Protein AF-0000000069624184 (afdb_homodimer)

Organism: Araneus ventricosus (NCBI:txid182803)

Foldseek 3Di:
DPDDDPPPPDDPPDCPPPCVVVPVPDDDADDDDPVVVLVVDADPPPRDRAKDKDFPDDAFQKTKIWIQGPVDRDIDIDIRADDDPPHGPVLLVVLVVCVVVPHADVVSQVVCVVSVTPGGHDPVVRVVSVVVVVVCVVPDPPVVVCPVVPPD/DPPPPPPPPDDPPDPPPPCVVVPVPDDDADDDDPVVVLVVDADPPPRDRAKDKDFPDDAFQKTKIWIQGPPDRDIDIDIRADDDPPHGPVLLVVLVVCVVVPHADVVSQVVCVVSVGPGGHDPVVRVVSVVVVVVCVVPDPPVVVCPVVPPD

pLDDT: mean 74.36, std 24.57, range [21.56, 97.06]

Nearest PDB structures (foldseek):
  8u6q-assembly1_B  TM=4.546E-01  e=5.513E-01  Human immunodeficiency virus 1
  5zwa-assembly1_A  TM=3.228E-01  e=3.311E-01  Salmonella enterica
  4kse-assembly1_B  TM=2.655E-01  e=2.119E-01  HIV-1 M:B_HXB2R
  8hfr-assembly1_mS  TM=3.127E-01  e=9.181E-01  Saccharomyces cerevisiae S288C
  8ove-assembly1_Bt  TM=3.021E-01  e=2.103E+00  Trypanosoma brucei brucei

Sequence (304 aa):
MLTCSEKKLQTSQEHFRDDTVDKKEMTGFRIIDIEIIISILLCPECKNNGLYLVEDSIFGLCSNFCLYCKNCPFSKGFASSKKQQRNSEINTRFVFALRIIGEGFTAAKKLCATLNLPAFLSKVSFRIQELKLLHASESVAEFEFVFLAQEPMLTCSEKKLQTSQEHFRDDTVDKKEMTGFRIIDIEIIISILLCPECKNNGLYLVEDSIFGLCSNFCLYCKNCPFSKGFASSKKQQRNSEINTRFVFALRIIGEGFTAAKKLCATLNLPAFLSKVSFRIQELKLLHASESVAEFEFVFLAQEP

Secondary structure (DSSP, 8-state):
---S--GGGSSTTS-------------SEEEEEHHHHHHT---TTT--S-EEEEEEEEETTEEEEEEEESSSS-EEEEESS-EETTEEHHHHHHHHHHHHTT--HHHHHHHHHHTTPPP---HHHHHHHHHHHHHHHHH-TT-TTSTTTT--/-------TTSS----------------SEEEEEHHHHHHT---TTT--S-EEEEEEEEETTEEEEEEEESSSS-EEEEESS-EETTEEHHHHHHHHHHHHTT--HHHHHHHHHHTTPPP---HHHHHHHHHHHHHHHHH-TT-TTSTTTT--

InterPro domains:
  IPR049012 Mutator-like transposase domain [PF20700] (29-140)

Structure (mmCIF, N/CA/C/O backbone):
data_AF-0000000069624184-model_v1
#
loop_
_entity.id
_entity.type
_entity.pdbx_description
1 polymer 'Mutator-like transposase domain-containing protein'
#
loop_
_atom_site.group_PDB
_atom_site.id
_atom_site.type_symbol
_atom_site.label_atom_id
_atom_site.label_alt_id
_atom_site.label_comp_id
_atom_site.label_asym_id
_atom_site.label_entity_id
_atom_site.label_seq_id
_atom_site.pdbx_PDB_ins_code
_atom_site.Cartn_x
_atom_site.Cartn_y
_atom_site.Cartn_z
_atom_site.occupancy
_atom_site.B_iso_or_equiv
_atom_site.auth_seq_id
_atom_site.auth_comp_id
_atom_site.auth_asym_id
_atom_site.auth_atom_id
_atom_site.pdbx_PDB_model_num
ATOM 1 N N . MET A 1 1 ? -39.344 41.594 -21.156 1 22.53 1 MET A N 1
ATOM 2 C CA . MET A 1 1 ? -39.969 40.312 -20.781 1 22.53 1 MET A CA 1
ATOM 3 C C . MET A 1 1 ? -39.062 39.531 -19.828 1 22.53 1 MET A C 1
ATOM 5 O O . MET A 1 1 ? -37.969 39.094 -20.219 1 22.53 1 MET A O 1
ATOM 9 N N . LEU A 1 2 ? -38.938 39.875 -18.5 1 28.56 2 LEU A N 1
ATOM 10 C CA . LEU A 1 2 ? -38.125 39.656 -17.312 1 28.56 2 LEU A CA 1
ATOM 11 C C . LEU A 1 2 ? -38.344 38.25 -16.766 1 28.56 2 LEU A C 1
ATOM 13 O O . LEU A 1 2 ? -39.406 37.969 -16.188 1 28.56 2 LEU A O 1
ATOM 17 N N . THR A 1 3 ? -38.25 37.219 -17.344 1 25.48 3 THR A N 1
ATOM 18 C CA . THR A 1 3 ? -38.938 35.969 -17.031 1 25.48 3 THR A CA 1
ATOM 19 C C . THR A 1 3 ? -38.531 35.469 -15.641 1 25.48 3 THR A C 1
ATOM 21 O O . THR A 1 3 ? -37.562 35.969 -15.055 1 25.48 3 THR A O 1
ATOM 24 N N . CYS A 1 4 ? -38.625 34.125 -15.219 1 23.27 4 CYS A N 1
ATOM 25 C CA . CYS A 1 4 ? -39.031 33.219 -14.133 1 23.27 4 CYS A CA 1
ATOM 26 C C . CYS A 1 4 ? -38.062 33.312 -12.961 1 23.27 4 CYS A C 1
ATOM 28 O O . CYS A 1 4 ? -38.219 34.156 -12.086 1 23.27 4 CYS A O 1
ATOM 30 N N . SER A 1 5 ? -37.281 32 -12.414 1 25.59 5 SER A N 1
ATOM 31 C CA . SER A 1 5 ? -37.438 31.172 -11.234 1 25.59 5 SER A CA 1
ATOM 32 C C . SER A 1 5 ? -36.5 31.594 -10.117 1 25.59 5 SER A C 1
ATOM 34 O O . SER A 1 5 ? -35.312 31.328 -10.18 1 25.59 5 SER A O 1
ATOM 36 N N . GLU A 1 6 ? -36.406 32.531 -9.312 1 24.69 6 GLU A N 1
ATOM 37 C CA . GLU A 1 6 ? -35.875 33.25 -8.172 1 24.69 6 GLU A CA 1
ATOM 38 C C . GLU A 1 6 ? -36 32.469 -6.883 1 24.69 6 GLU A C 1
ATOM 40 O O . GLU A 1 6 ? -35.25 32.656 -5.938 1 24.69 6 GLU A O 1
ATOM 45 N N . LYS A 1 7 ? -37.219 31.953 -6.539 1 26.2 7 LYS A N 1
ATOM 46 C CA . LYS A 1 7 ? -37.688 31.672 -5.195 1 26.2 7 LYS A CA 1
ATOM 47 C C . LYS A 1 7 ? -36.812 30.625 -4.504 1 26.2 7 LYS A C 1
ATOM 49 O O . LYS A 1 7 ? -36.906 30.438 -3.289 1 26.2 7 LYS A O 1
ATOM 54 N N . LYS A 1 8 ? -36.469 29.516 -5.027 1 28.92 8 LYS A N 1
ATOM 55 C CA . LYS A 1 8 ? -36.312 28.281 -4.27 1 28.92 8 LYS A CA 1
ATOM 56 C C . LYS A 1 8 ? -35.094 28.375 -3.326 1 28.92 8 LYS A C 1
ATOM 58 O O . LYS A 1 8 ? -34.625 27.344 -2.854 1 28.92 8 LYS A O 1
ATOM 63 N N . LEU A 1 9 ? -34.5 29.484 -3 1 27.75 9 LEU A N 1
ATOM 64 C CA . LEU A 1 9 ? -33.344 29.766 -2.145 1 27.75 9 LEU A CA 1
ATOM 65 C C . LEU A 1 9 ? -33.688 29.562 -0.676 1 27.75 9 LEU A C 1
ATOM 67 O O . LEU A 1 9 ? -32.812 29.625 0.193 1 27.75 9 LEU A O 1
ATOM 71 N N . GLN A 1 10 ? -34.844 29.859 -0.288 1 28.94 10 GLN A N 1
ATOM 72 C CA . GLN A 1 10 ? -35.062 30.188 1.119 1 28.94 10 GLN A CA 1
ATOM 73 C C . GLN A 1 10 ? -34.75 29 2.016 1 28.94 10 GLN A C 1
ATOM 75 O O . GLN A 1 10 ? -34.125 29.141 3.068 1 28.94 10 GLN A O 1
ATOM 80 N N . THR A 1 11 ? -35.781 28.094 2.111 1 29.28 11 THR A N 1
ATOM 81 C CA . THR A 1 11 ? -36.156 27.391 3.326 1 29.28 11 THR A CA 1
ATOM 82 C C . THR A 1 11 ? -35.062 26.422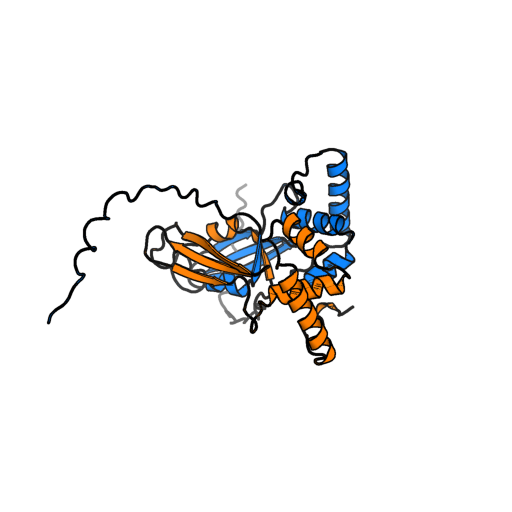 3.771 1 29.28 11 THR A C 1
ATOM 84 O O . THR A 1 11 ? -35.062 25.969 4.914 1 29.28 11 THR A O 1
ATOM 87 N N . SER A 1 12 ? -34.5 25.625 2.875 1 30.2 12 SER A N 1
ATOM 88 C CA . SER A 1 12 ? -34.062 24.344 3.414 1 30.2 12 SER A CA 1
ATOM 89 C C . SER A 1 12 ? -32.938 24.516 4.418 1 30.2 12 SER A C 1
ATOM 91 O O . SER A 1 12 ? -31.766 24.609 4.035 1 30.2 12 SER A O 1
ATOM 93 N N . GLN A 1 13 ? -32.812 25.453 5.258 1 31 13 GLN A N 1
ATOM 94 C CA . GLN A 1 13 ? -31.984 25.672 6.434 1 31 13 GLN A CA 1
ATOM 95 C C . GLN A 1 13 ? -31.953 24.438 7.324 1 31 13 GLN A C 1
ATOM 97 O O . GLN A 1 13 ? -31.234 24.406 8.32 1 31 13 GLN A O 1
ATOM 102 N N . GLU A 1 14 ? -33.188 23.891 7.641 1 33.06 14 GLU A N 1
ATOM 103 C CA . GLU A 1 14 ? -33.469 23.109 8.844 1 33.06 14 GLU A CA 1
ATOM 104 C C . GLU A 1 14 ? -32.375 22.094 9.109 1 33.06 14 GLU A C 1
ATOM 106 O O . GLU A 1 14 ? -31.812 22.062 10.211 1 33.06 14 GLU A O 1
ATOM 111 N N . HIS A 1 15 ? -32.875 20.734 8.953 1 31.62 15 HIS A N 1
ATOM 112 C CA . HIS A 1 15 ? -32.375 19.531 9.625 1 31.62 15 HIS A CA 1
ATOM 113 C C . HIS A 1 15 ? -30.938 19.234 9.219 1 31.62 15 HIS A C 1
ATOM 115 O O . HIS A 1 15 ? -30.688 18.734 8.117 1 31.62 15 HIS A O 1
ATOM 121 N N . PHE A 1 16 ? -30.094 20.047 9.398 1 31.02 16 PHE A N 1
ATOM 122 C CA . PHE A 1 16 ? -28.719 19.562 9.539 1 31.02 16 PHE A CA 1
ATOM 123 C C . PHE A 1 16 ? -28.688 18.25 10.305 1 31.02 16 PHE A C 1
ATOM 125 O O . PHE A 1 16 ? -28.656 18.234 11.539 1 31.02 16 PHE A O 1
ATOM 132 N N . ARG A 1 17 ? -29.766 17.438 10.203 1 29.88 17 ARG A N 1
ATOM 133 C CA . ARG A 1 17 ? -29.719 16.078 10.742 1 29.88 17 ARG A CA 1
ATOM 134 C C . ARG A 1 17 ? -28.297 15.547 10.781 1 29.88 17 ARG A C 1
ATOM 136 O O . ARG A 1 17 ? -27.5 15.836 9.898 1 29.88 17 ARG A O 1
ATOM 143 N N . ASP A 1 18 ? -27.797 15.453 11.984 1 34.97 18 ASP A N 1
ATOM 144 C CA . ASP A 1 18 ? -26.688 14.578 12.375 1 34.97 18 ASP A CA 1
ATOM 145 C C . ASP A 1 18 ? -26.625 13.336 11.484 1 34.97 18 ASP A C 1
ATOM 147 O O . ASP A 1 18 ? -27.234 12.312 11.812 1 34.97 18 ASP A O 1
ATOM 151 N N . ASP A 1 19 ? -27.359 13.336 10.445 1 35.84 19 ASP A N 1
ATOM 152 C CA . ASP A 1 19 ? -27.156 12.148 9.617 1 35.84 19 ASP A CA 1
ATOM 153 C C . ASP A 1 19 ? -25.75 11.578 9.82 1 35.84 19 ASP A C 1
ATOM 155 O O . ASP A 1 19 ? -24.766 12.188 9.406 1 35.84 19 ASP A O 1
ATOM 159 N N . THR A 1 20 ? -25.562 11.125 10.938 1 35.97 20 THR A N 1
ATOM 160 C CA . THR A 1 20 ? -24.547 10.102 11.18 1 35.97 20 THR A CA 1
ATOM 161 C C . THR A 1 20 ? -24.25 9.328 9.898 1 35.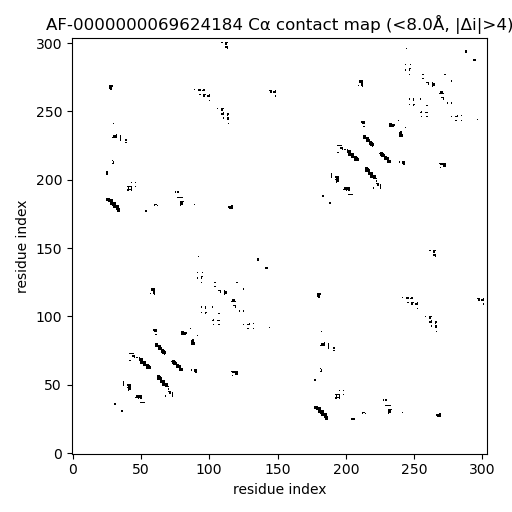97 20 THR A C 1
ATOM 163 O O . THR A 1 20 ? -24.953 8.383 9.547 1 35.97 20 THR A O 1
ATOM 166 N N . VAL A 1 21 ? -24.562 9.844 8.758 1 37.78 21 VAL A N 1
ATOM 167 C CA . VAL A 1 21 ? -23.969 9.031 7.703 1 37.78 21 VAL A CA 1
ATOM 168 C C . VAL A 1 21 ? -22.953 8.07 8.305 1 37.78 21 VAL A C 1
ATOM 170 O O . VAL A 1 21 ? -22.016 8.492 8.977 1 37.78 21 VAL A O 1
ATOM 173 N N . ASP A 1 22 ? -23.422 7.137 8.922 1 39.84 22 ASP A N 1
ATOM 174 C CA . ASP A 1 22 ? -22.578 6 9.242 1 39.84 22 ASP A CA 1
ATOM 175 C C . ASP A 1 22 ? -21.328 5.977 8.359 1 39.84 22 ASP A C 1
ATOM 177 O O . ASP A 1 22 ? -21.344 5.422 7.258 1 39.84 22 ASP A O 1
ATOM 181 N N . LYS A 1 23 ? -20.844 7.184 8.016 1 46.81 23 LYS A N 1
ATOM 182 C CA . LYS A 1 23 ? -19.609 7.25 7.238 1 46.81 23 LYS A CA 1
ATOM 183 C C . LYS A 1 23 ? -18.75 6.004 7.465 1 46.81 23 LYS A C 1
ATOM 185 O O . LYS A 1 23 ? -18.203 5.816 8.547 1 46.81 23 LYS A O 1
ATOM 190 N N . LYS A 1 24 ? -19.312 4.984 7 1 53.44 24 LYS A N 1
ATOM 191 C CA . LYS A 1 24 ? -18.531 3.75 7.016 1 53.44 24 LYS A CA 1
ATOM 192 C C . LYS A 1 24 ? -17.031 4.047 7.008 1 53.44 24 LYS A C 1
ATOM 194 O O . LYS A 1 24 ? -16.547 4.738 6.117 1 53.44 24 LYS A O 1
ATOM 199 N N . GLU A 1 25 ? -16.547 4.172 8.25 1 65.62 25 GLU A N 1
ATOM 200 C CA . GLU A 1 25 ? -15.109 4.352 8.469 1 65.62 25 GLU A CA 1
ATOM 201 C C . GLU A 1 25 ? -14.297 3.604 7.414 1 65.62 25 GLU A C 1
ATOM 203 O O . GLU A 1 25 ? -14.562 2.438 7.125 1 65.62 25 GLU A O 1
ATOM 208 N N . MET A 1 26 ? -13.688 4.324 6.555 1 82.44 26 MET A N 1
ATOM 209 C CA . MET A 1 26 ? -12.789 3.734 5.57 1 82.44 26 MET A CA 1
ATOM 210 C C . MET A 1 26 ? -11.734 2.869 6.25 1 82.44 26 MET A C 1
ATOM 212 O O . MET A 1 26 ? -11.039 3.328 7.156 1 82.44 26 MET A O 1
ATOM 216 N N . THR A 1 27 ? -11.812 1.529 5.941 1 85.44 27 THR A N 1
ATOM 217 C CA . THR A 1 27 ? -10.859 0.597 6.535 1 85.44 27 THR A CA 1
ATOM 218 C C . THR A 1 27 ? -10.07 -0.136 5.453 1 85.44 27 THR A C 1
ATOM 220 O O . THR A 1 27 ? -10.422 -0.07 4.27 1 85.44 27 THR A O 1
ATOM 223 N N . GLY A 1 28 ? -8.977 -0.698 5.926 1 92.62 28 GLY A N 1
ATOM 224 C CA . GLY A 1 28 ? -8.18 -1.52 5.031 1 92.62 28 GLY A CA 1
ATOM 225 C C . GLY A 1 28 ? -6.875 -0.865 4.621 1 92.62 28 GLY A C 1
ATOM 226 O O . GLY A 1 28 ? -6.508 0.187 5.152 1 92.62 28 GLY A O 1
ATOM 227 N N . PHE A 1 29 ? -6.27 -1.572 3.721 1 95.56 29 PHE A N 1
ATOM 228 C CA . PHE A 1 29 ? -4.961 -1.107 3.277 1 95.56 29 PHE A CA 1
ATOM 229 C C . PHE A 1 29 ? -5.055 -0.463 1.899 1 95.56 29 PHE A C 1
ATOM 231 O O . PHE A 1 29 ? -5.984 -0.74 1.141 1 95.56 29 PHE A O 1
ATOM 238 N N . ARG A 1 30 ? -4.156 0.43 1.649 1 96.12 30 ARG A N 1
ATOM 239 C CA . ARG A 1 30 ? -3.932 1.026 0.337 1 96.12 30 ARG A CA 1
ATOM 240 C C . ARG A 1 30 ? -2.451 1.001 -0.029 1 96.12 30 ARG A C 1
ATOM 242 O O . ARG A 1 30 ? -1.589 1.037 0.851 1 96.12 30 ARG A O 1
ATOM 249 N N . ILE A 1 31 ? -2.23 0.852 -1.269 1 96.5 31 ILE A N 1
ATOM 250 C CA . ILE A 1 31 ? -0.875 1.039 -1.776 1 96.5 31 ILE A CA 1
ATOM 251 C C . ILE A 1 31 ? -0.68 2.492 -2.201 1 96.5 31 ILE A C 1
ATOM 253 O O . ILE A 1 31 ? -1.364 2.979 -3.105 1 96.5 31 ILE A O 1
ATOM 257 N N . ILE A 1 32 ? 0.226 3.129 -1.625 1 94.62 32 ILE A N 1
ATOM 258 C CA . ILE A 1 32 ? 0.371 4.57 -1.81 1 94.62 32 ILE A CA 1
ATOM 259 C C . ILE A 1 32 ? 1.815 4.898 -2.178 1 94.62 32 ILE A C 1
ATOM 261 O O . ILE A 1 32 ? 2.752 4.355 -1.587 1 94.62 32 ILE A O 1
ATOM 265 N N . ASP A 1 33 ? 1.934 5.758 -3.154 1 93.19 33 ASP A N 1
ATOM 266 C CA . ASP A 1 33 ? 3.244 6.332 -3.451 1 93.19 33 ASP A CA 1
ATOM 267 C C . ASP A 1 33 ? 3.711 7.246 -2.324 1 93.19 33 ASP A C 1
ATOM 269 O O . ASP A 1 33 ? 3.045 8.234 -2.002 1 93.19 33 ASP A O 1
ATOM 273 N N . ILE A 1 34 ? 4.793 6.945 -1.775 1 90.12 34 ILE A N 1
ATOM 274 C CA . ILE A 1 34 ? 5.25 7.625 -0.567 1 90.12 34 ILE A CA 1
ATOM 275 C C . ILE A 1 34 ? 5.504 9.102 -0.87 1 90.12 34 ILE A C 1
ATOM 277 O O . ILE A 1 34 ? 5.414 9.945 0.021 1 90.12 34 ILE A O 1
ATOM 281 N N . GLU A 1 35 ? 5.832 9.438 -2.072 1 86.19 35 GLU A N 1
ATOM 282 C CA . GLU A 1 35 ? 6.062 10.828 -2.461 1 86.19 35 GLU A CA 1
ATOM 283 C C . GLU A 1 35 ? 4.789 11.656 -2.332 1 86.19 35 GLU A C 1
ATOM 285 O O . GLU A 1 35 ? 4.852 12.859 -2.055 1 86.19 35 GLU A O 1
ATOM 290 N N . ILE A 1 36 ? 3.715 11.016 -2.502 1 83.81 36 ILE A N 1
ATOM 291 C CA . ILE A 1 36 ? 2.432 11.703 -2.463 1 83.81 36 ILE A CA 1
ATOM 292 C C . ILE A 1 36 ? 2.053 12.008 -1.014 1 83.81 36 ILE A C 1
ATOM 294 O O . ILE A 1 36 ? 1.54 13.086 -0.71 1 83.81 36 ILE A O 1
ATOM 298 N N . ILE A 1 37 ? 2.293 11.188 -0.081 1 78.56 37 ILE A N 1
ATOM 299 C CA . ILE A 1 37 ? 1.921 11.344 1.321 1 78.56 37 ILE A CA 1
ATOM 300 C C . ILE A 1 37 ? 2.592 12.594 1.898 1 78.56 37 ILE A C 1
ATOM 302 O O . ILE A 1 37 ? 1.958 13.375 2.611 1 78.56 37 ILE A O 1
ATOM 306 N N . ILE A 1 38 ? 3.75 12.773 1.615 1 74.31 38 ILE A N 1
ATOM 307 C CA . ILE A 1 38 ? 4.543 13.867 2.17 1 74.31 38 ILE A CA 1
ATOM 308 C C . ILE A 1 38 ? 4.02 15.203 1.649 1 74.31 38 ILE A C 1
ATOM 310 O O . ILE A 1 38 ? 4.043 16.203 2.363 1 74.31 38 ILE A O 1
ATOM 314 N N . SER A 1 39 ? 3.531 15.172 0.505 1 75.38 39 SER A N 1
ATOM 315 C CA . SER A 1 39 ? 3.146 16.406 -0.157 1 75.38 39 SER A CA 1
ATOM 316 C C . SER A 1 39 ? 1.851 16.969 0.423 1 75.38 39 SER A C 1
ATOM 318 O O . SER A 1 39 ? 1.554 18.156 0.267 1 75.38 39 SER A O 1
ATOM 320 N N . ILE A 1 40 ? 1.154 16.203 1.128 1 72 40 ILE A N 1
ATOM 321 C CA . ILE A 1 40 ? -0.155 16.641 1.595 1 72 40 ILE A CA 1
ATOM 322 C C . ILE A 1 40 ? -0.077 17.016 3.074 1 72 40 ILE A C 1
ATOM 324 O O . ILE A 1 40 ? -1.054 17.5 3.652 1 72 40 ILE A O 1
ATOM 328 N N . LEU A 1 41 ? 1.069 16.953 3.672 1 73.19 41 LEU A N 1
ATOM 329 C CA . LEU A 1 41 ? 1.172 17.094 5.121 1 73.19 41 LEU A CA 1
ATOM 330 C C . LEU A 1 41 ? 1.691 18.469 5.504 1 73.19 41 LEU A C 1
ATOM 332 O O . LEU A 1 41 ? 2.521 19.047 4.793 1 73.19 41 LEU A O 1
ATOM 336 N N . LEU A 1 42 ? 1.057 19.109 6.445 1 75.25 42 LEU A N 1
ATOM 337 C CA . LEU A 1 42 ? 1.534 20.328 7.105 1 75.25 42 LEU A CA 1
ATOM 338 C C . LEU A 1 42 ? 1.951 20.031 8.539 1 75.25 42 LEU A C 1
ATOM 340 O O . LEU A 1 42 ? 1.368 19.172 9.203 1 75.25 42 LEU A O 1
ATOM 344 N N . CYS A 1 43 ? 2.904 20.781 8.875 1 78.94 43 CYS A N 1
ATOM 345 C CA . CYS A 1 43 ? 3.344 20.609 10.258 1 78.94 43 CYS A CA 1
ATOM 346 C C . CYS A 1 43 ? 2.25 21.031 11.234 1 78.94 43 CYS A C 1
ATOM 348 O O . CYS A 1 43 ? 1.735 22.156 11.148 1 78.94 43 CYS A O 1
ATOM 350 N N . PRO A 1 44 ? 1.896 20.203 12.117 1 76.94 44 PRO A N 1
ATOM 351 C CA . PRO A 1 44 ? 0.841 20.547 13.078 1 76.94 44 PRO A CA 1
ATOM 352 C C . PRO A 1 44 ? 1.3 21.562 14.125 1 76.94 44 PRO A C 1
ATOM 354 O O . PRO A 1 44 ? 0.471 22.234 14.75 1 76.94 44 PRO A O 1
ATOM 357 N N . GLU A 1 45 ? 2.58 21.703 14.242 1 80.44 45 GLU A N 1
ATOM 358 C CA . GLU A 1 45 ? 3.092 22.562 15.297 1 80.44 45 GLU A CA 1
ATOM 359 C C . GLU A 1 45 ? 3.348 23.984 14.781 1 80.44 45 GLU A C 1
ATOM 361 O O . GLU A 1 45 ? 2.803 24.953 15.305 1 80.44 45 GLU A O 1
ATOM 366 N N . CYS A 1 46 ? 4.07 24.125 13.805 1 81.88 46 CYS A N 1
ATOM 367 C CA . CYS A 1 46 ? 4.445 25.469 13.352 1 81.88 46 CYS A CA 1
ATOM 368 C C . CYS A 1 46 ? 3.613 25.891 12.148 1 81.88 46 CYS A C 1
ATOM 370 O O . CYS A 1 46 ? 3.682 27.047 11.711 1 81.88 46 CYS A O 1
ATOM 372 N N . LYS A 1 47 ? 2.867 25 11.594 1 75.62 47 LYS A N 1
ATOM 373 C CA . LYS A 1 47 ? 1.904 25.25 10.531 1 75.62 47 LYS A CA 1
ATOM 374 C C . LYS A 1 47 ? 2.609 25.625 9.227 1 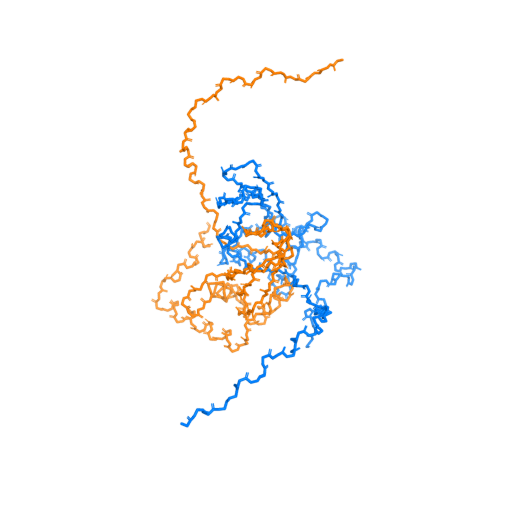75.62 47 LYS A C 1
ATOM 376 O O . LYS A 1 47 ? 2.008 26.234 8.344 1 75.62 47 LYS A O 1
ATOM 381 N N . ASN A 1 48 ? 3.854 25.469 9.18 1 76.81 48 ASN A N 1
ATOM 382 C CA . ASN A 1 48 ? 4.609 25.703 7.953 1 76.81 48 ASN A CA 1
ATOM 383 C C . ASN A 1 48 ? 4.711 24.422 7.117 1 76.81 48 ASN A C 1
ATOM 385 O O . ASN A 1 48 ? 4.465 23.328 7.621 1 76.81 48 ASN A O 1
ATOM 389 N N . ASN A 1 49 ? 4.879 24.781 5.793 1 75.06 49 ASN A N 1
ATOM 390 C CA . ASN A 1 49 ? 5.215 23.688 4.906 1 75.06 49 ASN A CA 1
ATOM 391 C C . ASN A 1 49 ? 6.648 23.203 5.125 1 75.06 49 ASN A C 1
ATOM 393 O O . ASN A 1 49 ? 7.508 23.984 5.547 1 75.06 49 ASN A O 1
ATOM 397 N N . GLY A 1 50 ? 6.879 21.922 5.438 1 77.81 50 GLY A N 1
ATOM 398 C CA . GLY A 1 50 ? 8.25 21.469 5.59 1 77.81 50 GLY A CA 1
ATOM 399 C C . GLY A 1 50 ? 8.352 20.094 6.223 1 77.81 50 GLY A C 1
ATOM 400 O O . GLY A 1 50 ? 9.359 19.766 6.855 1 77.81 50 GLY A O 1
ATOM 401 N N . LEU A 1 51 ? 7.316 19.547 6.199 1 82.06 51 LEU A N 1
ATOM 402 C CA . LEU A 1 51 ? 7.391 18.203 6.754 1 82.06 51 LEU A CA 1
ATOM 403 C C . LEU A 1 51 ? 8.188 17.266 5.836 1 82.06 51 LEU A C 1
ATOM 405 O O . LEU A 1 51 ? 8.117 17.391 4.609 1 82.06 51 LEU A O 1
ATOM 409 N N . TYR A 1 52 ? 8.992 16.453 6.422 1 86.31 52 TYR A N 1
ATOM 410 C CA . TYR A 1 52 ? 9.648 15.391 5.664 1 86.31 52 TYR A CA 1
ATOM 411 C C . TYR A 1 52 ? 9.57 14.055 6.402 1 86.31 52 TYR A C 1
ATOM 413 O O . TYR A 1 52 ? 9.43 14.023 7.629 1 86.31 52 TYR A O 1
ATOM 421 N N . LEU A 1 53 ? 9.586 13.039 5.625 1 88.38 53 LEU A N 1
ATOM 422 C CA . LEU A 1 53 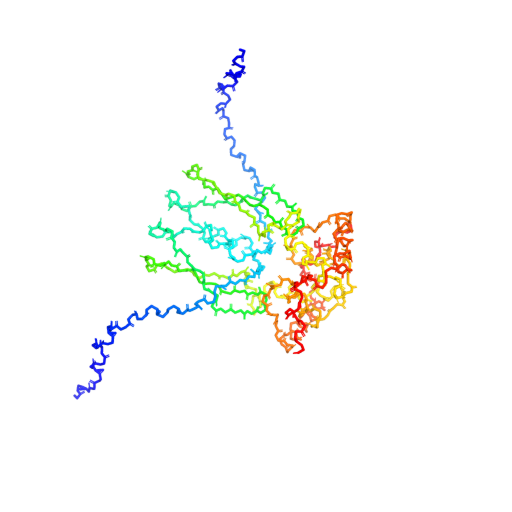? 9.375 11.695 6.133 1 88.38 53 LEU A CA 1
ATOM 423 C C . LEU A 1 53 ? 10.68 10.898 6.133 1 88.38 53 LEU A C 1
ATOM 425 O O . LEU A 1 53 ? 11.438 10.953 5.168 1 88.38 53 LEU A O 1
ATOM 429 N N . VAL A 1 54 ? 10.922 10.273 7.238 1 90.56 54 VAL A N 1
ATOM 430 C CA . VAL A 1 54 ? 12.047 9.344 7.336 1 90.56 54 VAL A CA 1
ATOM 431 C C . VAL A 1 54 ? 11.531 7.941 7.648 1 90.56 54 VAL A C 1
ATOM 433 O O . VAL A 1 54 ? 10.672 7.77 8.516 1 90.56 54 VAL A O 1
ATOM 436 N N . GLU A 1 55 ? 11.977 7 6.855 1 93.12 55 GLU A N 1
ATOM 437 C CA . GLU A 1 55 ? 11.68 5.598 7.129 1 93.12 55 GLU A CA 1
ATOM 438 C C . GLU A 1 55 ? 12.711 4.988 8.078 1 93.12 55 GLU A C 1
ATOM 440 O O . GLU A 1 55 ? 13.805 4.621 7.656 1 93.12 55 GLU A O 1
ATOM 445 N N . ASP A 1 56 ? 12.383 4.844 9.305 1 91.12 56 ASP A N 1
ATOM 446 C CA . ASP A 1 56 ? 13.281 4.434 10.375 1 91.12 56 ASP A CA 1
ATOM 447 C C . ASP A 1 56 ? 13.648 2.957 10.25 1 91.12 56 ASP A C 1
ATOM 449 O O . ASP A 1 56 ? 14.797 2.576 10.492 1 91.12 56 ASP A O 1
ATOM 453 N N . SER A 1 57 ? 12.688 2.172 10.023 1 91.5 57 SER A N 1
ATOM 454 C CA . SER A 1 57 ? 12.906 0.737 9.883 1 91.5 57 SER A CA 1
ATOM 455 C C . SER A 1 57 ? 11.859 0.109 8.969 1 91.5 57 SER A C 1
ATOM 457 O O . SER A 1 57 ? 10.758 0.642 8.82 1 91.5 57 SER A O 1
ATOM 459 N N . ILE A 1 58 ? 12.281 -1.005 8.414 1 92.5 58 ILE A N 1
ATOM 460 C CA . ILE A 1 58 ? 11.406 -1.768 7.523 1 92.5 58 ILE A CA 1
ATOM 461 C C . ILE A 1 58 ? 11.445 -3.244 7.91 1 92.5 58 ILE A C 1
ATOM 463 O O . ILE A 1 58 ? 12.516 -3.816 8.109 1 92.5 58 ILE A O 1
ATOM 467 N N . PHE A 1 59 ? 10.312 -3.775 8.047 1 92.31 59 PHE A N 1
ATOM 468 C CA . PHE A 1 59 ? 10.156 -5.211 8.25 1 92.31 59 PHE A CA 1
ATOM 469 C C . PHE A 1 59 ? 9.141 -5.789 7.277 1 92.31 59 PHE A C 1
ATOM 471 O O . PHE A 1 59 ? 7.934 -5.738 7.531 1 92.31 59 PHE A O 1
ATOM 478 N N . GLY A 1 60 ? 9.711 -6.371 6.188 1 93.81 60 GLY A N 1
ATOM 479 C CA . GLY A 1 60 ? 8.812 -6.785 5.117 1 93.81 60 GLY A CA 1
ATOM 480 C C . GLY A 1 60 ? 8.062 -5.629 4.488 1 93.81 60 GLY A C 1
ATOM 481 O O . GLY A 1 60 ? 8.672 -4.645 4.059 1 93.81 60 GLY A O 1
ATOM 482 N N . LEU A 1 61 ? 6.738 -5.777 4.59 1 95.75 61 LEU A N 1
ATOM 483 C CA . LEU A 1 61 ? 5.918 -4.742 3.969 1 95.75 61 LEU A CA 1
ATOM 484 C C . LEU A 1 61 ? 5.516 -3.684 4.988 1 95.75 61 LEU A C 1
ATOM 486 O O . LEU A 1 61 ? 4.867 -2.693 4.641 1 95.75 61 LEU A O 1
ATOM 490 N N . CYS A 1 62 ? 5.953 -3.867 6.184 1 94.81 62 CYS A N 1
ATOM 491 C CA . CYS A 1 62 ? 5.652 -2.885 7.223 1 94.81 62 CYS A CA 1
ATOM 492 C C . CYS A 1 62 ? 6.797 -1.888 7.371 1 94.81 62 CYS A C 1
ATOM 494 O O . CYS A 1 62 ? 7.934 -2.277 7.633 1 94.81 62 CYS A O 1
ATOM 496 N N . SER A 1 63 ? 6.477 -0.697 7.195 1 93.75 63 SER A N 1
ATOM 497 C CA . SER A 1 63 ? 7.441 0.383 7.371 1 93.75 63 SER A CA 1
ATOM 498 C C . SER A 1 63 ? 7.133 1.207 8.617 1 93.75 63 SER A C 1
ATOM 500 O O . SER A 1 63 ? 5.973 1.497 8.898 1 93.75 63 SER A O 1
ATOM 502 N N . ASN A 1 64 ? 8.109 1.5 9.344 1 93.25 64 ASN A N 1
ATOM 503 C CA . ASN A 1 64 ? 8.023 2.48 10.422 1 93.25 64 ASN A CA 1
ATOM 504 C C . ASN A 1 64 ? 8.57 3.838 9.984 1 93.25 64 ASN A C 1
ATOM 506 O O . ASN A 1 64 ? 9.719 3.943 9.562 1 93.25 64 ASN A O 1
ATOM 510 N N . PHE A 1 65 ? 7.703 4.848 10.141 1 92.25 65 PHE A N 1
ATOM 511 C CA . PHE A 1 65 ? 8.062 6.184 9.672 1 92.25 65 PHE A CA 1
ATOM 512 C C . PHE A 1 65 ? 8.18 7.152 10.844 1 92.25 65 PHE A C 1
ATOM 514 O O . PHE A 1 65 ? 7.602 6.926 11.906 1 92.25 65 PHE A O 1
ATOM 521 N N . CYS A 1 66 ? 9 8.164 10.547 1 91.5 66 CYS A N 1
ATOM 522 C CA . CYS A 1 66 ? 9.016 9.344 11.398 1 91.5 66 CYS A CA 1
ATOM 523 C C . CYS A 1 66 ? 8.867 10.617 10.57 1 91.5 66 CYS A C 1
ATOM 525 O O . CYS A 1 66 ? 9.594 10.812 9.594 1 91.5 66 CYS A O 1
ATOM 527 N N . LEU A 1 67 ? 7.895 11.336 10.977 1 88.38 67 LEU A N 1
ATOM 528 C CA . LEU A 1 67 ? 7.664 12.641 10.359 1 88.38 67 LEU A CA 1
ATOM 529 C C . LEU A 1 67 ? 8.383 13.742 11.125 1 88.38 67 LEU A C 1
ATOM 531 O O . LEU A 1 67 ? 8.273 13.82 12.352 1 88.38 67 LEU A O 1
ATOM 535 N N . TYR A 1 68 ? 9.078 14.531 10.312 1 89.62 68 TYR A N 1
ATOM 536 C CA . TYR A 1 68 ? 9.812 15.641 10.906 1 89.62 68 TYR A CA 1
ATOM 537 C C . TYR A 1 68 ? 9.445 16.953 10.234 1 89.62 68 TYR A C 1
ATOM 539 O O . TYR A 1 68 ? 8.992 16.969 9.094 1 89.62 68 TYR A O 1
ATOM 547 N N . CYS A 1 69 ? 9.609 17.953 11.016 1 87.75 69 CYS A N 1
ATOM 548 C CA . CYS A 1 69 ? 9.477 19.297 10.461 1 87.75 69 CYS A CA 1
ATOM 549 C C . CYS A 1 69 ? 10.828 19.984 10.359 1 87.75 69 CYS A C 1
ATOM 551 O O . CYS A 1 69 ? 11.633 19.906 11.289 1 87.75 69 CYS A O 1
ATOM 553 N N . LYS A 1 70 ? 11.062 20.641 9.312 1 89.38 70 LYS A N 1
ATOM 554 C CA . LYS A 1 70 ? 12.32 21.359 9.094 1 89.38 70 LYS A CA 1
ATOM 555 C C . LYS A 1 70 ? 12.375 22.641 9.906 1 89.38 70 LYS A C 1
ATOM 557 O O . LYS A 1 70 ? 13.461 23.156 10.18 1 89.38 70 LYS A O 1
ATOM 562 N N . ASN A 1 71 ? 11.266 23.156 10.266 1 90.06 71 ASN A N 1
ATOM 563 C CA . ASN A 1 71 ? 11.18 24.5 10.828 1 90.06 71 ASN A CA 1
ATOM 564 C C . ASN A 1 71 ? 10.961 24.469 12.344 1 90.06 71 ASN A C 1
ATOM 566 O O . ASN A 1 71 ? 11.039 25.5 13.008 1 90.06 71 ASN A O 1
ATOM 570 N N . CYS A 1 72 ? 10.625 23.359 12.875 1 90.75 72 CYS A N 1
ATOM 571 C CA . CYS A 1 72 ? 10.375 23.25 14.312 1 90.75 72 CYS A CA 1
ATOM 572 C C . CYS A 1 72 ? 10.695 21.859 14.82 1 90.75 72 CYS A C 1
ATOM 574 O O . CYS A 1 72 ? 11.023 20.969 14.031 1 90.75 72 CYS A O 1
ATOM 576 N N . PRO A 1 73 ? 10.773 21.672 16.156 1 91.31 73 PRO A N 1
ATOM 577 C CA . PRO A 1 73 ? 11.188 20.391 16.719 1 91.31 73 PRO A CA 1
ATOM 578 C C . PRO A 1 73 ? 10.094 19.328 16.641 1 91.31 73 PRO A C 1
ATOM 580 O O . PRO A 1 73 ? 10.18 18.297 17.328 1 91.31 73 PRO A O 1
ATOM 583 N N . PHE A 1 74 ? 9.172 19.516 15.773 1 87.25 74 PHE A N 1
ATOM 584 C CA . PHE A 1 74 ? 8.086 18.547 15.656 1 87.25 74 PHE A CA 1
ATOM 585 C C . PHE A 1 74 ? 8.594 17.234 15.062 1 87.25 74 PHE A C 1
ATOM 587 O O . PHE A 1 74 ? 9.375 17.234 14.109 1 87.25 74 PHE A O 1
ATOM 594 N N . SER A 1 75 ? 8.211 16.141 15.688 1 89.75 75 SER A N 1
ATOM 595 C CA . SER A 1 75 ? 8.445 14.805 15.164 1 89.75 75 SER A CA 1
ATOM 596 C C . SER A 1 75 ? 7.352 13.836 15.594 1 89.75 75 SER A C 1
ATOM 598 O O . SER A 1 75 ? 6.855 13.922 16.719 1 89.75 75 SER A O 1
ATOM 600 N N . LYS A 1 76 ? 6.934 13.016 14.688 1 88 76 LYS A N 1
ATOM 601 C CA . LYS A 1 76 ? 5.914 12.016 15 1 88 76 LYS A CA 1
ATOM 602 C C . LYS A 1 76 ? 6.199 10.695 14.281 1 88 76 LYS A C 1
ATOM 604 O O . LYS A 1 76 ? 6.395 10.68 13.07 1 88 76 LYS A O 1
ATOM 609 N N . GLY A 1 77 ? 6.227 9.68 15.07 1 89.44 77 GLY A N 1
ATOM 610 C CA . GLY A 1 77 ? 6.41 8.352 14.508 1 89.44 77 GLY A CA 1
ATOM 611 C C . GLY A 1 77 ? 5.105 7.629 14.234 1 89.44 77 GLY A C 1
ATOM 612 O O . GLY A 1 77 ? 4.129 7.809 14.969 1 89.44 77 GLY A O 1
ATOM 613 N N . PHE A 1 78 ? 5.066 6.848 13.164 1 88.88 78 PHE A N 1
ATOM 614 C CA . PHE A 1 78 ? 3.92 5.984 12.906 1 88.88 78 PHE A CA 1
ATOM 615 C C . PHE A 1 78 ? 4.324 4.789 12.055 1 88.88 78 PHE A C 1
ATOM 617 O O . PHE A 1 78 ? 5.344 4.828 11.359 1 88.88 78 PHE A O 1
ATOM 624 N N . ALA A 1 79 ? 3.572 3.713 12.164 1 92.81 79 ALA A N 1
ATOM 625 C CA . ALA A 1 79 ? 3.787 2.508 11.367 1 92.81 79 ALA A CA 1
ATOM 626 C C . ALA A 1 79 ? 2.76 2.402 10.25 1 92.81 79 ALA A C 1
ATOM 628 O O . ALA A 1 79 ? 1.624 2.857 10.391 1 92.81 79 ALA A O 1
ATOM 629 N N . SER A 1 80 ? 3.174 1.803 9.117 1 93.56 80 SER A N 1
ATOM 630 C CA . SER A 1 80 ? 2.264 1.647 7.984 1 93.56 80 SER A CA 1
ATOM 631 C C . SER A 1 80 ? 1.186 0.611 8.281 1 93.56 80 SER A C 1
ATOM 633 O O . SER A 1 80 ? 0.164 0.555 7.594 1 93.56 80 SER A O 1
ATOM 635 N N . SER A 1 81 ? 1.445 -0.276 9.172 1 92.25 81 SER A N 1
ATOM 636 C CA . SER A 1 81 ? 0.515 -1.332 9.562 1 92.25 81 SER A CA 1
ATOM 637 C C . SER A 1 81 ? 0.563 -1.59 11.062 1 92.25 81 SER A C 1
ATOM 639 O O . SER A 1 81 ? 1.622 -1.473 11.68 1 92.25 81 SER A O 1
ATOM 641 N N . LYS A 1 82 ? -0.593 -1.885 11.547 1 84.81 82 LYS A N 1
ATOM 642 C CA . LYS A 1 82 ? -0.663 -2.219 12.969 1 84.81 82 LYS A CA 1
ATOM 643 C C . LYS A 1 82 ? 0.122 -3.492 13.266 1 84.81 82 LYS A C 1
ATOM 645 O O . LYS A 1 82 ? 0.238 -4.375 12.414 1 84.81 82 LYS A O 1
ATOM 650 N N . LYS A 1 83 ? 0.641 -3.396 14.422 1 76.69 83 LYS A N 1
ATOM 651 C CA . LYS A 1 83 ? 1.328 -4.594 14.898 1 76.69 83 LYS A CA 1
ATOM 652 C C . LYS A 1 83 ? 0.36 -5.539 15.602 1 76.69 83 LYS A C 1
ATOM 654 O O . LYS A 1 83 ? -0.515 -5.094 16.344 1 76.69 83 LYS A O 1
ATOM 659 N N . GLN A 1 84 ? 0.323 -6.633 15.031 1 63.91 84 GLN A N 1
ATOM 660 C CA . GLN A 1 84 ? -0.363 -7.695 15.758 1 63.91 84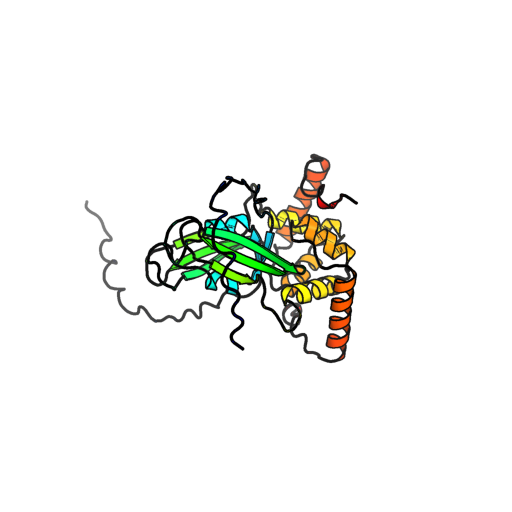 GLN A CA 1
ATOM 661 C C . GLN A 1 84 ? 0.635 -8.633 16.422 1 63.91 84 GLN A C 1
ATOM 663 O O . GLN A 1 84 ? 1.312 -9.414 15.75 1 63.91 84 GLN A O 1
ATOM 668 N N . GLN A 1 85 ? 0.678 -8.547 17.672 1 60.41 85 GLN A N 1
ATOM 669 C CA . GLN A 1 85 ? 1.688 -9.297 18.406 1 60.41 85 GLN A CA 1
ATOM 670 C C . GLN A 1 85 ? 3.088 -9.008 17.875 1 60.41 85 GLN A C 1
ATOM 672 O O . GLN A 1 85 ? 3.492 -7.848 17.781 1 60.41 85 GLN A O 1
ATOM 677 N N . ARG A 1 86 ? 3.846 -10.047 17.453 1 59.75 86 ARG A N 1
ATOM 678 C CA . ARG A 1 86 ? 5.238 -9.859 17.047 1 59.75 86 ARG A CA 1
ATOM 679 C C . ARG A 1 86 ? 5.348 -9.656 15.539 1 59.75 86 ARG A C 1
ATOM 681 O O . ARG A 1 86 ? 6.438 -9.406 15.016 1 59.75 86 ARG A O 1
ATOM 688 N N . ASN A 1 87 ? 4.18 -9.633 14.922 1 72.25 87 ASN A N 1
ATOM 689 C CA . ASN A 1 87 ? 4.215 -9.484 13.477 1 72.25 87 ASN A CA 1
ATOM 690 C C . ASN A 1 87 ? 3.256 -8.398 13 1 72.25 87 ASN A C 1
ATOM 692 O O . ASN A 1 87 ? 2.246 -8.125 13.648 1 72.25 87 ASN A O 1
ATOM 696 N N . SER A 1 88 ? 3.674 -7.805 12.016 1 85.75 88 SER A N 1
ATOM 697 C CA . SER A 1 88 ? 2.756 -6.848 11.406 1 85.75 88 SER A CA 1
ATOM 698 C C . SER A 1 88 ? 1.641 -7.559 10.648 1 85.75 88 SER A C 1
ATOM 700 O O . SER A 1 88 ? 1.871 -8.594 10.023 1 85.75 88 SER A O 1
ATOM 702 N N . GLU A 1 89 ? 0.459 -7.02 10.781 1 87.75 89 GLU A N 1
ATOM 703 C CA . GLU A 1 89 ? -0.714 -7.582 10.117 1 87.75 89 GLU A CA 1
ATOM 704 C C . GLU A 1 89 ? -0.479 -7.734 8.617 1 87.75 89 GLU A C 1
ATOM 706 O O . GLU A 1 89 ? -0.812 -8.766 8.031 1 87.75 89 GLU A O 1
ATOM 711 N N . ILE A 1 90 ? 0.139 -6.785 8.008 1 93.75 90 ILE A N 1
ATOM 712 C CA . ILE A 1 90 ? 0.302 -6.77 6.555 1 93.75 90 ILE A CA 1
ATOM 713 C C . ILE A 1 90 ? 1.254 -7.887 6.133 1 93.75 90 ILE A C 1
ATOM 715 O O . ILE A 1 90 ? 1.059 -8.516 5.09 1 93.75 90 ILE A O 1
ATOM 719 N N . ASN A 1 91 ? 2.281 -8.172 6.891 1 93.19 91 ASN A N 1
ATOM 720 C CA . ASN A 1 91 ? 3.209 -9.25 6.562 1 93.19 91 ASN A CA 1
ATOM 721 C C . ASN A 1 91 ? 2.531 -10.617 6.629 1 93.19 91 ASN A C 1
ATOM 723 O O . ASN A 1 91 ? 2.725 -11.453 5.746 1 93.19 91 ASN A O 1
ATOM 727 N N . THR A 1 92 ? 1.77 -10.766 7.629 1 90.25 92 THR A N 1
ATOM 728 C CA . THR A 1 92 ? 1.038 -12.016 7.789 1 90.25 92 THR A CA 1
ATOM 729 C C . THR A 1 92 ? 0.045 -12.211 6.645 1 90.25 92 THR A C 1
ATOM 731 O O . THR A 1 92 ? -0.033 -13.289 6.062 1 90.25 92 THR A O 1
ATOM 734 N N . ARG A 1 93 ? -0.688 -11.25 6.328 1 91.44 93 ARG A N 1
ATOM 735 C CA . ARG A 1 93 ? -1.656 -11.305 5.238 1 91.44 93 ARG A CA 1
ATOM 736 C C . ARG A 1 93 ? -0.971 -11.625 3.912 1 91.44 93 ARG A C 1
ATOM 738 O O . ARG A 1 93 ? -1.498 -12.398 3.105 1 91.44 93 ARG A O 1
ATOM 745 N N . PHE A 1 94 ? 0.181 -11.039 3.719 1 95.19 94 PHE A N 1
ATOM 746 C CA . PHE A 1 94 ? 0.879 -11.219 2.451 1 95.19 94 PHE A CA 1
ATOM 747 C C . PHE A 1 94 ? 1.363 -12.656 2.293 1 95.19 94 PHE A C 1
ATOM 749 O O . PHE A 1 94 ? 1.194 -13.258 1.232 1 95.19 94 PHE A O 1
ATOM 756 N N . VAL A 1 95 ? 1.951 -13.148 3.32 1 94.5 95 VAL A N 1
ATOM 757 C CA . VAL A 1 95 ? 2.406 -14.539 3.275 1 94.5 95 VAL A CA 1
ATOM 758 C C . VAL A 1 95 ? 1.213 -15.469 3.062 1 94.5 95 VAL A C 1
ATOM 760 O O . VAL A 1 95 ? 1.277 -16.391 2.25 1 94.5 95 VAL A O 1
ATOM 763 N N . PHE A 1 96 ? 0.161 -15.242 3.729 1 93.19 96 PHE A N 1
ATOM 764 C CA . PHE A 1 96 ? -1.054 -16.031 3.576 1 93.19 96 PHE A CA 1
ATOM 765 C C . PHE A 1 96 ? -1.609 -15.906 2.164 1 93.19 96 PHE A C 1
ATOM 767 O O . PHE A 1 96 ? -2.049 -16.891 1.572 1 93.19 96 PHE A O 1
ATOM 774 N N . ALA A 1 97 ? -1.654 -14.742 1.663 1 94.69 97 ALA A N 1
ATOM 775 C CA . ALA A 1 97 ? -2.145 -14.5 0.309 1 94.69 97 ALA A CA 1
ATOM 776 C C . ALA A 1 97 ? -1.354 -15.305 -0.715 1 94.69 97 ALA A C 1
ATOM 778 O O . ALA A 1 97 ? -1.932 -15.875 -1.643 1 94.69 97 ALA A O 1
ATOM 779 N N . LEU A 1 98 ? -0.059 -15.273 -0.555 1 95.88 98 LEU A N 1
ATOM 780 C CA . LEU A 1 98 ? 0.791 -16.047 -1.457 1 95.88 98 LEU A CA 1
ATOM 781 C C . LEU A 1 98 ? 0.453 -17.531 -1.386 1 95.88 98 LEU A C 1
ATOM 783 O O . LEU A 1 98 ? 0.378 -18.203 -2.416 1 95.88 98 LEU A O 1
ATOM 787 N N . ARG A 1 99 ? 0.227 -17.938 -0.262 1 92.69 99 ARG A N 1
ATOM 788 C CA . ARG A 1 99 ? -0.141 -19.344 -0.079 1 92.69 99 ARG A CA 1
ATOM 789 C C . ARG A 1 99 ? -1.45 -19.672 -0.792 1 92.69 99 ARG A C 1
ATOM 791 O O . ARG A 1 99 ? -1.575 -20.703 -1.433 1 92.69 99 ARG A O 1
ATOM 798 N N . ILE A 1 100 ? -2.395 -18.844 -0.694 1 92.81 100 ILE A N 1
ATOM 799 C CA . ILE A 1 100 ? -3.721 -19.047 -1.267 1 92.81 100 ILE A CA 1
ATOM 800 C C . ILE A 1 100 ? -3.615 -19.156 -2.785 1 92.81 100 ILE A C 1
ATOM 802 O O . ILE A 1 100 ? -4.352 -19.922 -3.408 1 92.81 100 ILE A O 1
ATOM 806 N N . ILE A 1 101 ? -2.723 -18.422 -3.297 1 94.94 101 ILE A N 1
ATOM 807 C CA . ILE A 1 101 ? -2.611 -18.484 -4.75 1 94.94 101 ILE A CA 1
ATOM 808 C C . ILE A 1 101 ? -1.521 -19.469 -5.148 1 94.94 101 ILE A C 1
ATOM 810 O O . ILE A 1 101 ? -1.104 -19.516 -6.309 1 94.94 101 ILE A O 1
ATOM 814 N N . GLY A 1 102 ? -0.939 -20.234 -4.211 1 94.62 102 GLY A N 1
ATOM 815 C CA . GLY A 1 102 ? 0.013 -21.297 -4.461 1 94.62 102 GLY A CA 1
ATOM 816 C C . GLY A 1 102 ? 1.422 -20.797 -4.719 1 94.62 102 GLY A C 1
ATOM 817 O O . GLY A 1 102 ? 2.18 -21.422 -5.469 1 94.62 102 GLY A O 1
ATOM 818 N N . GLU A 1 103 ? 1.773 -19.656 -4.25 1 96.38 103 GLU A N 1
ATOM 819 C CA . GLU A 1 103 ? 3.09 -19.062 -4.449 1 96.38 103 GLU A CA 1
ATOM 820 C C . GLU A 1 103 ? 3.869 -18.984 -3.139 1 96.38 103 GLU A C 1
ATOM 822 O O . GLU A 1 103 ? 3.291 -19.141 -2.061 1 96.38 103 GLU A O 1
ATOM 827 N N . GLY A 1 104 ? 5.172 -18.812 -3.24 1 95.38 104 GLY A N 1
ATOM 828 C CA . GLY A 1 104 ? 6.031 -18.75 -2.068 1 95.38 104 GLY A CA 1
ATOM 829 C C . GLY A 1 104 ? 6.977 -17.562 -2.076 1 95.38 104 GLY A C 1
ATOM 830 O O . GLY A 1 104 ? 6.613 -16.484 -2.527 1 95.38 104 GLY A O 1
ATOM 831 N N . PHE A 1 105 ? 8.156 -17.812 -1.528 1 96.31 105 PHE A N 1
ATOM 832 C CA . PHE A 1 105 ? 9.133 -16.766 -1.257 1 96.31 105 PHE A CA 1
ATOM 833 C C . PHE A 1 105 ? 9.586 -16.109 -2.551 1 96.31 105 PHE A C 1
ATOM 835 O O . PHE A 1 105 ? 9.711 -14.883 -2.615 1 96.31 105 PHE A O 1
ATOM 842 N N . THR A 1 106 ? 9.844 -16.859 -3.547 1 96.31 106 THR A N 1
ATOM 843 C CA . THR A 1 106 ? 10.336 -16.312 -4.809 1 96.31 106 THR A CA 1
ATOM 844 C C . THR A 1 106 ? 9.312 -15.375 -5.426 1 96.31 106 THR A C 1
ATOM 846 O O . THR A 1 106 ? 9.664 -14.289 -5.895 1 96.31 106 THR A O 1
ATOM 849 N N . ALA A 1 107 ? 8.086 -15.758 -5.473 1 96.69 107 ALA A N 1
ATOM 850 C CA . ALA A 1 107 ? 7.016 -14.906 -5.984 1 96.69 107 ALA A CA 1
ATOM 851 C C . ALA A 1 107 ? 6.883 -13.633 -5.152 1 96.69 107 ALA A C 1
ATOM 853 O O . ALA A 1 107 ? 6.629 -12.555 -5.691 1 96.69 107 ALA A O 1
ATOM 854 N N . ALA A 1 108 ? 7.035 -13.789 -3.836 1 97.06 108 ALA A N 1
ATOM 855 C CA . ALA A 1 108 ? 6.977 -12.625 -2.951 1 97.06 108 ALA A CA 1
ATOM 856 C C . ALA A 1 108 ? 8.016 -11.578 -3.35 1 97.06 108 ALA A C 1
ATOM 858 O O . ALA A 1 108 ? 7.695 -10.391 -3.463 1 97.06 108 ALA A O 1
ATOM 859 N N . LYS A 1 109 ? 9.148 -12.039 -3.553 1 96 109 LYS A N 1
ATOM 860 C CA . LYS A 1 109 ? 10.234 -11.141 -3.93 1 96 109 LYS A CA 1
ATOM 861 C C . LYS A 1 109 ? 9.945 -10.461 -5.262 1 96 109 LYS A C 1
ATOM 863 O O . LYS A 1 109 ? 10.164 -9.25 -5.402 1 96 109 LYS A O 1
ATOM 868 N N . LYS A 1 110 ? 9.508 -11.18 -6.215 1 95.44 110 LYS A N 1
ATOM 869 C CA . LYS A 1 110 ? 9.203 -10.641 -7.535 1 95.44 110 LYS A CA 1
ATOM 870 C C . LYS A 1 110 ? 8.078 -9.609 -7.461 1 95.44 110 LYS A C 1
ATOM 872 O O . LYS A 1 110 ? 8.156 -8.555 -8.094 1 95.44 110 LYS A O 1
ATOM 877 N N . LEU A 1 111 ? 7.055 -9.984 -6.727 1 96.31 111 LEU A N 1
ATOM 878 C CA . LEU A 1 111 ? 5.941 -9.062 -6.57 1 96.31 111 LEU A CA 1
ATOM 879 C C . LEU A 1 111 ? 6.406 -7.75 -5.953 1 96.31 111 LEU A C 1
ATOM 881 O O . LEU A 1 111 ? 6.098 -6.672 -6.469 1 96.31 111 LEU A O 1
ATOM 885 N N . CYS A 1 112 ? 7.109 -7.824 -4.848 1 96.75 112 CYS A N 1
ATOM 886 C CA . CYS A 1 112 ? 7.57 -6.625 -4.164 1 96.75 112 CYS A CA 1
ATOM 887 C C . CYS A 1 112 ? 8.461 -5.785 -5.074 1 96.75 112 CYS A C 1
ATOM 889 O O . CYS A 1 112 ? 8.297 -4.566 -5.164 1 96.75 112 CYS A O 1
ATOM 891 N N . ALA A 1 113 ? 9.359 -6.402 -5.719 1 94.38 113 ALA A N 1
ATOM 892 C CA . ALA A 1 113 ? 10.266 -5.688 -6.617 1 94.38 113 ALA A CA 1
ATOM 893 C C . ALA A 1 113 ? 9.5 -5.004 -7.742 1 94.38 113 ALA A C 1
ATOM 895 O O . ALA A 1 113 ? 9.734 -3.832 -8.039 1 94.38 113 ALA A O 1
ATOM 896 N N . THR A 1 114 ? 8.602 -5.695 -8.391 1 93.69 114 THR A N 1
ATOM 897 C CA . THR A 1 114 ? 7.859 -5.18 -9.539 1 93.69 114 THR A CA 1
ATOM 898 C C . THR A 1 114 ? 6.938 -4.039 -9.117 1 93.69 114 THR A C 1
ATOM 900 O O . THR A 1 114 ? 6.738 -3.086 -9.875 1 93.69 114 THR A O 1
ATOM 903 N N . LEU A 1 115 ? 6.398 -4.137 -7.98 1 94.75 115 LEU A N 1
ATOM 904 C CA . LEU A 1 115 ? 5.48 -3.123 -7.477 1 94.75 115 LEU A CA 1
ATOM 905 C C . LEU A 1 115 ? 6.242 -1.952 -6.863 1 94.75 115 LEU A C 1
ATOM 907 O O . LEU A 1 115 ? 5.637 -0.971 -6.426 1 94.75 115 LEU A O 1
ATOM 911 N N . ASN A 1 116 ? 7.539 -2.074 -6.793 1 93.94 116 ASN A N 1
ATOM 912 C CA . ASN A 1 116 ? 8.375 -1.052 -6.176 1 93.94 116 ASN A CA 1
ATOM 913 C C . ASN A 1 116 ? 8.039 -0.865 -4.699 1 93.94 116 ASN A C 1
ATOM 915 O O . ASN A 1 116 ? 7.902 0.266 -4.227 1 93.94 116 ASN A O 1
ATOM 919 N N . LEU A 1 117 ? 7.742 -2.023 -4.078 1 96.25 117 LEU A N 1
ATOM 920 C CA . LEU A 1 117 ? 7.598 -2.113 -2.631 1 96.25 117 LEU A CA 1
ATOM 921 C C . LEU A 1 117 ? 8.938 -2.412 -1.97 1 96.25 117 LEU A C 1
ATOM 923 O O . LEU A 1 117 ? 9.906 -2.777 -2.648 1 96.25 117 LEU A O 1
ATOM 927 N N . PRO A 1 118 ? 8.984 -2.18 -0.627 1 94 118 PRO A N 1
ATOM 928 C CA . PRO A 1 118 ? 10.203 -2.629 0.049 1 94 118 PRO A CA 1
ATOM 929 C C . PRO A 1 118 ? 10.469 -4.121 -0.139 1 94 118 PRO A C 1
ATOM 931 O O . PRO A 1 118 ? 9.531 -4.895 -0.347 1 94 118 PRO A O 1
ATOM 934 N N . ALA A 1 119 ? 11.734 -4.391 -0.086 1 92.19 119 ALA A N 1
ATOM 935 C CA . ALA A 1 119 ? 12.07 -5.812 -0.125 1 92.19 119 ALA A CA 1
ATOM 936 C C . ALA A 1 119 ? 11.352 -6.574 0.984 1 92.19 119 ALA A C 1
ATOM 938 O O . ALA A 1 119 ? 11.258 -6.094 2.115 1 92.19 119 ALA A O 1
ATOM 939 N N . PHE A 1 120 ? 10.883 -7.684 0.511 1 91.19 120 PHE A N 1
ATOM 940 C CA . PHE A 1 120 ? 10.125 -8.43 1.503 1 91.19 120 PHE A CA 1
ATOM 941 C C . PHE A 1 120 ? 11.055 -9.094 2.514 1 91.19 120 PHE A C 1
ATOM 943 O O . PHE A 1 120 ? 12.258 -8.836 2.52 1 91.19 120 PHE A O 1
ATOM 950 N N . LEU A 1 121 ? 10.57 -9.867 3.473 1 90.25 121 LEU A N 1
ATOM 951 C CA . LEU A 1 121 ? 11.2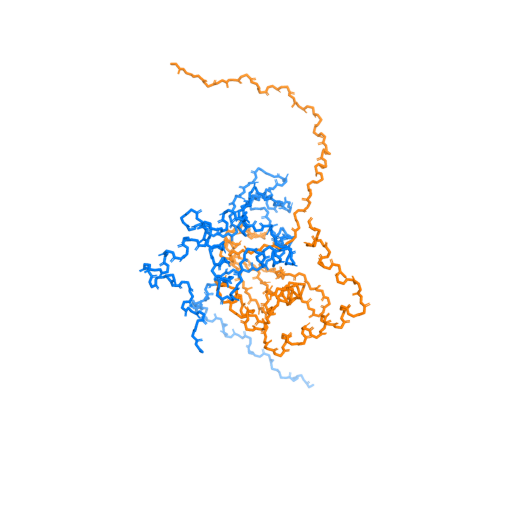42 -10.586 4.547 1 90.25 121 LEU A CA 1
ATOM 952 C C . LEU A 1 121 ? 12.375 -11.445 4 1 90.25 121 LEU A C 1
ATOM 954 O O . LEU A 1 121 ? 12.359 -11.836 2.832 1 90.25 121 LEU A O 1
ATOM 958 N N . SER A 1 122 ? 13.289 -11.648 4.824 1 93.31 122 SER A N 1
ATOM 959 C CA . SER A 1 122 ? 14.289 -12.656 4.473 1 93.31 122 SER A CA 1
ATOM 960 C C . SER A 1 122 ? 13.656 -14.031 4.297 1 93.31 122 SER A C 1
ATOM 962 O O . SER A 1 122 ? 12.539 -14.273 4.77 1 93.31 122 SER A O 1
ATOM 964 N N . LYS A 1 123 ? 14.391 -14.875 3.621 1 94.5 123 LYS A N 1
ATOM 965 C CA . LYS A 1 123 ? 13.883 -16.234 3.395 1 94.5 123 LYS A CA 1
ATOM 966 C C . LYS A 1 123 ? 13.578 -16.922 4.715 1 94.5 123 LYS A C 1
ATOM 968 O O . LYS A 1 123 ? 12.547 -17.594 4.844 1 94.5 123 LYS A O 1
ATOM 973 N N . VAL A 1 124 ? 14.453 -16.781 5.656 1 93.62 124 VAL A N 1
ATOM 974 C CA . VAL A 1 124 ? 14.289 -17.406 6.965 1 93.62 124 VAL A CA 1
ATOM 975 C C . VAL A 1 124 ? 13.039 -16.844 7.648 1 93.62 124 VAL A C 1
ATOM 977 O O . VAL A 1 124 ? 12.195 -17.609 8.125 1 93.62 124 VAL A O 1
ATOM 980 N N . SER A 1 125 ? 12.953 -15.539 7.695 1 92.19 125 SER A N 1
ATOM 981 C CA . SER A 1 125 ? 11.797 -14.898 8.32 1 92.19 125 SER A CA 1
ATOM 982 C C . SER A 1 125 ? 10.5 -15.281 7.609 1 92.19 125 SER A C 1
ATOM 984 O O . SER A 1 125 ? 9.461 -15.453 8.25 1 92.19 125 SER A O 1
ATOM 986 N N . PHE A 1 126 ? 10.594 -15.406 6.309 1 93.69 126 PHE A N 1
ATOM 987 C CA . PHE A 1 126 ? 9.438 -15.844 5.531 1 93.69 126 PHE A CA 1
ATOM 988 C C . PHE A 1 126 ? 9 -17.234 5.953 1 93.69 126 PHE A C 1
ATOM 990 O O . PHE A 1 126 ? 7.809 -17.469 6.176 1 93.69 126 PHE A O 1
ATOM 997 N N . ARG A 1 127 ? 9.898 -18.047 6.086 1 92.5 127 ARG A N 1
ATOM 998 C CA . ARG A 1 127 ? 9.609 -19.438 6.469 1 92.5 127 ARG A CA 1
ATOM 999 C C . ARG A 1 127 ? 9.008 -19.5 7.871 1 92.5 127 ARG A C 1
ATOM 1001 O O . ARG A 1 127 ? 8.086 -20.266 8.117 1 92.5 127 ARG A O 1
ATOM 1008 N N . ILE A 1 128 ? 9.508 -18.75 8.711 1 89.31 128 ILE A N 1
ATOM 1009 C CA . ILE A 1 128 ? 8.984 -18.688 10.07 1 89.31 128 ILE A CA 1
ATOM 1010 C C . ILE A 1 128 ? 7.52 -18.266 10.039 1 89.31 128 ILE A C 1
ATOM 1012 O O . ILE A 1 128 ? 6.68 -18.859 10.719 1 89.31 128 ILE A O 1
ATOM 1016 N N . GLN A 1 129 ? 7.262 -17.266 9.258 1 88.56 129 GLN A N 1
ATOM 1017 C CA . GLN A 1 129 ? 5.887 -16.781 9.148 1 88.56 129 GLN A CA 1
ATOM 1018 C C . GLN A 1 129 ? 4.984 -17.844 8.516 1 88.56 129 GLN A C 1
ATOM 1020 O O . GLN A 1 129 ? 3.832 -18 8.922 1 88.56 129 GLN A O 1
ATOM 1025 N N . GLU A 1 130 ? 5.465 -18.453 7.555 1 89.5 130 GLU A N 1
ATOM 1026 C CA . GLU A 1 130 ? 4.715 -19.531 6.914 1 89.5 130 GLU A CA 1
ATOM 1027 C C . GLU A 1 130 ? 4.359 -20.625 7.914 1 89.5 130 GLU A C 1
ATOM 1029 O O . GLU A 1 130 ? 3.232 -21.125 7.922 1 89.5 130 GLU A O 1
ATOM 1034 N N . LEU A 1 131 ? 5.297 -20.969 8.672 1 86.88 131 LEU A N 1
ATOM 1035 C CA . LEU A 1 131 ? 5.094 -22.016 9.656 1 86.88 131 LEU A CA 1
ATOM 1036 C C . LEU A 1 131 ? 4.078 -21.594 10.711 1 86.88 131 LEU A C 1
ATOM 1038 O O . LEU A 1 131 ? 3.256 -22.406 11.148 1 86.88 131 LEU A O 1
ATOM 1042 N N . LYS A 1 132 ? 4.145 -20.391 11.07 1 83.19 132 LYS A N 1
ATOM 1043 C CA . LYS A 1 132 ? 3.168 -19.859 12.016 1 83.19 132 LYS A CA 1
ATOM 1044 C C . LYS A 1 132 ? 1.751 -19.953 11.461 1 83.19 132 LYS A C 1
ATOM 1046 O O . LYS A 1 132 ? 0.81 -20.266 12.188 1 83.19 132 LYS A O 1
ATOM 1051 N N . LEU A 1 133 ? 1.67 -19.656 10.266 1 83.94 133 LEU A N 1
ATOM 1052 C CA . LEU A 1 133 ? 0.365 -19.719 9.617 1 83.94 133 LEU A CA 1
ATOM 1053 C C . LEU A 1 133 ? -0.143 -21.141 9.523 1 83.94 133 LEU A C 1
ATOM 1055 O O . LEU A 1 133 ? -1.34 -21.391 9.68 1 83.94 133 LEU A O 1
ATOM 1059 N N . LEU A 1 134 ? 0.747 -22.016 9.234 1 81.81 134 LEU A N 1
ATOM 1060 C CA . LEU A 1 134 ? 0.385 -23.422 9.133 1 81.81 134 LEU A CA 1
ATOM 1061 C C . LEU A 1 134 ? -0.114 -23.953 10.469 1 81.81 134 LEU A C 1
ATOM 1063 O O . LEU A 1 134 ? -1.089 -24.703 10.516 1 81.81 134 LEU A O 1
ATOM 1067 N N . HIS A 1 135 ? 0.444 -23.562 11.484 1 80 135 HIS A N 1
ATOM 1068 C CA . HIS A 1 135 ? 0.071 -24.016 12.82 1 80 135 HIS A CA 1
ATOM 1069 C C . HIS A 1 135 ? -1.24 -23.375 13.273 1 80 135 HIS A C 1
ATOM 1071 O O . HIS A 1 135 ? -2.055 -24.031 13.938 1 80 135 HIS A O 1
ATOM 1077 N N . ALA A 1 136 ? -1.361 -22.156 13 1 72.56 136 ALA A N 1
ATOM 1078 C CA . ALA A 1 136 ? -2.598 -21.453 13.344 1 72.56 136 ALA A CA 1
ATOM 1079 C C . ALA A 1 136 ? -3.789 -22.062 12.602 1 72.56 136 ALA A C 1
ATOM 1081 O O . ALA A 1 136 ? -4.895 -22.141 13.148 1 72.56 136 ALA A O 1
ATOM 1082 N N . SER A 1 137 ? -3.623 -22.281 11.367 1 63.28 137 SER A N 1
ATOM 1083 C CA . SER A 1 137 ? -4.688 -22.891 10.578 1 63.28 137 SER A CA 1
ATOM 1084 C C . SER A 1 137 ? -5.09 -24.25 11.164 1 63.28 137 SER A C 1
ATOM 1086 O O . SER A 1 137 ? -6.242 -24.672 11.047 1 63.28 137 SER A O 1
ATOM 1088 N N . GLU A 1 138 ? -4.172 -25.016 11.68 1 60.06 138 GLU A N 1
ATOM 1089 C CA . GLU A 1 138 ? -4.465 -26.297 12.305 1 60.06 138 GLU A CA 1
ATOM 1090 C C . GLU A 1 138 ? -5.27 -26.109 13.586 1 60.06 138 GLU A C 1
ATOM 1092 O O . GLU A 1 138 ? -6.121 -26.938 13.914 1 60.06 138 GLU A O 1
ATOM 1097 N N . SER A 1 139 ? -4.762 -25.297 14.289 1 50.81 139 SER A N 1
ATOM 1098 C CA . SER A 1 139 ? -5.535 -25.094 15.508 1 50.81 139 SER A CA 1
ATOM 1099 C C . SER A 1 139 ? -6.859 -24.391 15.219 1 50.81 139 SER A C 1
ATOM 1101 O O . SER A 1 139 ? -7.883 -24.719 15.82 1 50.81 139 SER A O 1
ATOM 1103 N N . VAL A 1 140 ? -6.816 -22.938 15.102 1 43.22 140 VAL A N 1
ATOM 1104 C CA . VAL A 1 140 ? -7.961 -22.047 14.984 1 43.22 140 VAL A CA 1
ATOM 1105 C C . VAL A 1 140 ? -8.5 -22.078 13.555 1 43.22 140 VAL A C 1
ATOM 1107 O O . VAL A 1 140 ? -7.75 -21.906 12.594 1 43.22 140 VAL A O 1
ATOM 1110 N N . ALA A 1 141 ? -9.75 -22.547 13.203 1 39.75 141 ALA A N 1
ATOM 1111 C CA . ALA A 1 141 ? -10.773 -21.922 12.359 1 39.75 141 ALA A CA 1
ATOM 1112 C C . ALA A 1 141 ? -10.547 -20.422 12.234 1 39.75 141 ALA A C 1
ATOM 1114 O O . ALA A 1 141 ? -11.25 -19.75 11.492 1 39.75 141 ALA A O 1
ATOM 1115 N N . GLU A 1 142 ? -9.758 -19.844 13.07 1 37.62 142 GLU A N 1
ATOM 1116 C CA . GLU A 1 142 ? -9.859 -18.438 13.422 1 37.62 142 GLU A CA 1
ATOM 1117 C C . GLU A 1 142 ? -9.195 -17.547 12.375 1 37.62 142 GLU A C 1
ATOM 1119 O O . GLU A 1 142 ? -9.211 -16.328 12.492 1 37.62 142 GLU A O 1
ATOM 1124 N N . PHE A 1 143 ? -8.117 -17.969 11.766 1 42.41 143 PHE A N 1
ATOM 1125 C CA . PHE A 1 143 ? -7.695 -16.812 10.977 1 42.41 143 PHE A CA 1
ATOM 1126 C C . PHE A 1 143 ? -8.852 -16.25 10.156 1 42.41 143 PHE A C 1
ATOM 1128 O O . PHE A 1 143 ? -9.289 -16.875 9.188 1 42.41 143 PHE A O 1
ATOM 1135 N N . GLU A 1 144 ? -9.875 -15.852 10.797 1 43.5 144 GLU A N 1
ATOM 1136 C CA . GLU A 1 144 ? -10.922 -14.992 10.266 1 43.5 144 GLU A CA 1
ATOM 1137 C C . GLU A 1 144 ? -10.383 -14.07 9.172 1 43.5 144 GLU A C 1
ATOM 1139 O O . GLU A 1 144 ? -11.078 -13.156 8.727 1 43.5 144 GLU A O 1
ATOM 1144 N N . PHE A 1 145 ? -9.141 -14.117 9.016 1 40.41 145 PHE A N 1
ATOM 1145 C CA . PHE A 1 145 ? -8.781 -13.141 7.996 1 40.41 145 PHE A CA 1
ATOM 1146 C C . PHE A 1 145 ? -9.672 -13.289 6.766 1 40.41 145 PHE A C 1
ATOM 1148 O O . PHE A 1 145 ? -10.125 -12.289 6.203 1 40.41 145 PHE A O 1
ATOM 1155 N N . VAL A 1 146 ? -9.586 -14.562 6.137 1 39.97 146 VAL A N 1
ATOM 1156 C CA . VAL A 1 146 ? -10.047 -14.836 4.777 1 39.97 146 VAL A CA 1
ATOM 1157 C C . VAL A 1 146 ? -11.57 -14.93 4.758 1 39.97 146 VAL A C 1
ATOM 1159 O O . VAL A 1 146 ? -12.172 -15.133 3.697 1 39.97 146 VAL A O 1
ATOM 1162 N N . PHE A 1 147 ? -12.32 -15.328 5.785 1 37.41 147 PHE A N 1
ATOM 1163 C CA . PHE A 1 147 ? -13.68 -15.672 5.387 1 37.41 147 PHE A CA 1
ATOM 1164 C C . PHE A 1 147 ? -14.273 -14.586 4.496 1 37.41 147 PHE A C 1
ATOM 1166 O O . PHE A 1 147 ? -15.359 -14.766 3.93 1 37.41 147 PHE A O 1
ATOM 1173 N N . LEU A 1 148 ? -13.93 -13.453 4.703 1 36.78 148 LEU A N 1
ATOM 1174 C CA . LEU A 1 148 ? -14.633 -12.5 3.846 1 36.78 148 LEU A CA 1
ATOM 1175 C C . LEU A 1 148 ? -14.25 -12.703 2.385 1 36.78 148 LEU A C 1
ATOM 1177 O O . LEU A 1 148 ? -14.906 -12.164 1.487 1 36.78 148 LEU A O 1
ATOM 1181 N N . ALA A 1 149 ? -13.109 -13.141 2.049 1 35.84 149 ALA A N 1
ATOM 1182 C CA . ALA A 1 149 ? -12.852 -13.242 0.614 1 35.84 149 ALA A CA 1
ATOM 1183 C C . ALA A 1 149 ? -13.711 -14.328 -0.021 1 35.84 149 ALA A C 1
ATOM 1185 O O . ALA A 1 149 ? -13.836 -14.398 -1.247 1 35.84 149 ALA A O 1
ATOM 1186 N N . GLN A 1 150 ? -13.961 -15.391 0.597 1 34.09 150 GLN A N 1
ATOM 1187 C CA . GLN A 1 150 ? -14.609 -16.562 0.007 1 34.09 150 GLN A CA 1
ATOM 1188 C C . GLN A 1 150 ? -16.078 -16.281 -0.28 1 34.09 150 GLN A C 1
ATOM 1190 O O . GLN A 1 150 ? -16.828 -17.188 -0.674 1 34.09 150 GLN A O 1
ATOM 1195 N N . GLU A 1 151 ? -16.703 -15.211 0.219 1 35.19 151 GLU A N 1
ATOM 1196 C CA . GLU A 1 151 ? -18.062 -15.516 -0.21 1 35.19 151 GLU A CA 1
ATOM 1197 C C . GLU A 1 151 ? -18.156 -15.625 -1.729 1 35.19 151 GLU A C 1
ATOM 1199 O O . GLU A 1 151 ? -17.688 -14.734 -2.449 1 35.19 151 GLU A O 1
ATOM 1204 N N . PRO A 1 152 ? -18.422 -16.891 -2.268 1 31.73 152 PRO A N 1
ATOM 1205 C CA . PRO A 1 152 ? -18.719 -17.172 -3.672 1 31.73 152 PRO A CA 1
ATOM 1206 C C . PRO A 1 152 ? -19.484 -16.031 -4.348 1 31.73 152 PRO A C 1
ATOM 1208 O O . PRO A 1 152 ? -20.234 -15.312 -3.684 1 31.73 152 PRO A O 1
ATOM 1211 N N . MET B 1 1 ? 25 7.613 45.281 1 21.56 1 MET B N 1
ATOM 1212 C CA . MET B 1 1 ? 25.812 7.262 44.094 1 21.56 1 MET B CA 1
ATOM 1213 C C . MET B 1 1 ? 25.172 7.789 42.812 1 21.56 1 MET B C 1
ATOM 1215 O O . MET B 1 1 ? 24.141 7.27 42.375 1 21.56 1 MET B O 1
ATOM 1219 N N . LEU B 1 2 ? 25.156 9.102 42.469 1 24.7 2 LEU B N 1
ATOM 1220 C CA . LEU B 1 2 ? 24.406 10.07 41.656 1 24.7 2 LEU B CA 1
ATOM 1221 C C . LEU B 1 2 ? 24.891 10.062 40.219 1 24.7 2 LEU B C 1
ATOM 1223 O O . LEU B 1 2 ? 24.859 11.094 39.531 1 24.7 2 LEU B O 1
ATOM 1227 N N . THR B 1 3 ? 25.094 9.102 39.281 1 25.2 3 THR B N 1
ATOM 1228 C CA . THR B 1 3 ? 26.078 8.977 38.219 1 25.2 3 THR B CA 1
ATOM 1229 C C . THR B 1 3 ? 25.609 9.672 36.969 1 25.2 3 THR B C 1
ATOM 1231 O O . THR B 1 3 ? 26.094 9.375 35.875 1 25.2 3 THR B O 1
ATOM 1234 N N . CYS B 1 4 ? 24.922 10.781 36.812 1 26.16 4 CYS B N 1
ATOM 1235 C CA . CYS B 1 4 ? 24.406 11.367 35.562 1 26.16 4 CYS B CA 1
ATOM 1236 C C . CYS B 1 4 ? 25.531 12.039 34.781 1 26.16 4 CYS B C 1
ATOM 1238 O O . CYS B 1 4 ? 26.188 12.953 35.281 1 26.16 4 CYS B O 1
ATOM 1240 N N . SER B 1 5 ? 26.406 11.43 33.938 1 26.52 5 SER B N 1
ATOM 1241 C CA . SER B 1 5 ? 27.641 11.898 33.312 1 26.52 5 SER B CA 1
ATOM 1242 C C . SER B 1 5 ? 27.406 13.188 32.531 1 26.52 5 SER B C 1
ATOM 1244 O O . SER B 1 5 ? 26.484 13.25 31.703 1 26.52 5 SER B O 1
ATOM 1246 N N . GLU B 1 6 ? 27.75 14.523 32.75 1 24.55 6 GLU B N 1
ATOM 1247 C CA . GLU B 1 6 ? 27.75 15.969 32.562 1 24.55 6 GLU B CA 1
ATOM 1248 C C . GLU B 1 6 ? 28.391 16.359 31.25 1 24.55 6 GLU B C 1
ATOM 1250 O O . GLU B 1 6 ? 27.906 17.281 30.562 1 24.55 6 GLU B O 1
ATOM 1255 N N . LYS B 1 7 ? 29.688 16.094 30.953 1 25.17 7 LYS B N 1
ATOM 1256 C CA . LYS B 1 7 ? 30.641 16.953 30.266 1 25.17 7 LYS B CA 1
ATOM 1257 C C . LYS B 1 7 ? 30.297 17.094 28.781 1 25.17 7 LYS B C 1
ATOM 1259 O O . LYS B 1 7 ? 30.719 18.047 28.125 1 25.17 7 LYS B O 1
ATOM 1264 N N . LYS B 1 8 ? 30.156 16.062 27.984 1 28.58 8 LYS B N 1
ATOM 1265 C CA . LYS B 1 8 ? 30.547 16.078 26.578 1 28.58 8 LYS B CA 1
ATOM 1266 C C . LYS B 1 8 ? 29.672 17.031 25.781 1 28.58 8 LYS B C 1
ATOM 1268 O O . LYS B 1 8 ? 29.078 16.641 24.781 1 28.58 8 LYS B O 1
ATOM 1273 N N . LEU B 1 9 ? 29.031 18.125 26.312 1 27.61 9 LEU B N 1
ATOM 1274 C CA . LEU B 1 9 ? 28.109 19.109 25.75 1 27.61 9 LEU B CA 1
ATOM 1275 C C . LEU B 1 9 ? 28.828 20.062 24.797 1 27.61 9 LEU B C 1
ATOM 1277 O O . LEU B 1 9 ? 28.188 20.922 24.188 1 27.61 9 LEU B O 1
ATOM 1281 N N . GLN B 1 10 ? 30.016 20.406 25.031 1 28.44 10 GLN B N 1
ATOM 1282 C CA . GLN B 1 10 ? 30.484 21.703 24.578 1 28.44 10 GLN B CA 1
ATOM 1283 C C . GLN B 1 10 ? 30.453 21.812 23.062 1 28.44 10 GLN B C 1
ATOM 1285 O O . GLN B 1 10 ? 29.984 22.797 22.516 1 28.44 10 GLN B O 1
ATOM 1290 N N . THR B 1 11 ? 31.641 21.531 22.422 1 28.88 11 THR B N 1
ATOM 1291 C CA . THR B 1 11 ? 32.344 22.25 21.375 1 28.88 11 THR B CA 1
ATOM 1292 C C . THR B 1 11 ? 31.594 22.141 20.047 1 28.88 11 THR B C 1
ATOM 1294 O O . THR B 1 11 ? 31.703 23.031 19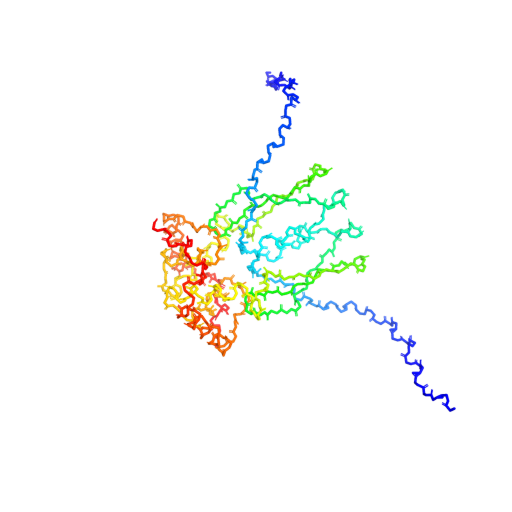.203 1 28.88 11 THR B O 1
ATOM 1297 N N . SER B 1 12 ? 31.375 20.891 19.484 1 30.42 12 SER B N 1
ATOM 1298 C CA . SER B 1 12 ? 31.438 20.797 18.031 1 30.42 12 SER B CA 1
ATOM 1299 C C . SER B 1 12 ? 30.328 21.609 17.391 1 30.42 12 SER B C 1
ATOM 1301 O O . SER B 1 12 ? 29.156 21.234 17.422 1 30.42 12 SER B O 1
ATOM 1303 N N . GLN B 1 13 ? 30.125 22.859 17.5 1 30.8 13 GLN B N 1
ATOM 1304 C CA . GLN B 1 13 ? 29.391 23.922 16.797 1 30.8 13 GLN B CA 1
ATOM 1305 C C . GLN B 1 13 ? 29.516 23.766 15.289 1 30.8 13 GLN B C 1
ATOM 1307 O O . GLN B 1 13 ? 28.969 24.578 14.531 1 30.8 13 GLN B O 1
ATOM 1312 N N . GLU B 1 14 ? 30.797 23.516 14.781 1 32.78 14 GLU B N 1
ATOM 1313 C CA . GLU B 1 14 ? 31.266 23.859 13.438 1 32.78 14 GLU B CA 1
ATOM 1314 C C . GLU B 1 14 ? 30.172 23.578 12.398 1 32.78 14 GLU B C 1
ATOM 1316 O O . GLU B 1 14 ? 29.547 24.516 11.898 1 32.78 14 GLU B O 1
ATOM 1321 N N . HIS B 1 15 ? 30.797 22.875 11.195 1 31.59 15 HIS B N 1
ATOM 1322 C CA . HIS B 1 15 ? 30.344 22.781 9.82 1 31.59 15 HIS B CA 1
ATOM 1323 C C . HIS B 1 15 ? 28.953 22.141 9.734 1 31.59 15 HIS B C 1
ATOM 1325 O O . HIS B 1 15 ? 28.812 20.953 10.031 1 31.59 15 HIS B O 1
ATOM 1331 N N . PHE B 1 16 ? 28.031 22.703 10.195 1 31.41 16 PHE B N 1
ATOM 1332 C CA . PHE B 1 16 ? 26.719 22.375 9.664 1 31.41 16 PHE B CA 1
ATOM 1333 C C . PHE B 1 16 ? 26.797 22.047 8.18 1 31.41 16 PHE B C 1
ATOM 1335 O O . PHE B 1 16 ? 26.75 22.953 7.344 1 31.41 16 PHE B O 1
ATOM 1342 N N . ARG B 1 17 ? 27.938 21.5 7.719 1 30.02 17 ARG B N 1
ATOM 1343 C CA . ARG B 1 17 ? 27.984 20.984 6.355 1 30.02 17 ARG B CA 1
ATOM 1344 C C . ARG B 1 17 ? 26.609 20.594 5.863 1 30.02 17 ARG B C 1
ATOM 1346 O O . ARG B 1 17 ? 25.797 20.031 6.621 1 30.02 17 ARG B O 1
ATOM 1353 N N . ASP B 1 18 ? 26.062 21.469 5.051 1 35.16 18 ASP B N 1
ATOM 1354 C CA . ASP B 1 18 ? 25.016 21.125 4.094 1 35.16 18 ASP B CA 1
ATOM 1355 C C . ASP B 1 18 ? 25.094 19.656 3.693 1 35.16 18 ASP B C 1
ATOM 1357 O O . ASP B 1 18 ? 25.75 19.312 2.717 1 35.16 18 ASP B O 1
ATOM 1361 N N . ASP B 1 19 ? 25.875 18.938 4.395 1 35.75 19 ASP B N 1
ATOM 1362 C CA . ASP B 1 19 ? 25.781 17.531 3.986 1 35.75 19 ASP B CA 1
ATOM 1363 C C . ASP B 1 19 ? 24.422 17.219 3.391 1 35.75 19 ASP B C 1
ATOM 1365 O O . ASP B 1 19 ? 23.406 17.203 4.105 1 35.75 19 ASP B O 1
ATOM 1369 N N . THR B 1 20 ? 24.203 17.781 2.328 1 35.94 20 THR B N 1
ATOM 1370 C CA . THR B 1 20 ? 23.281 17.219 1.361 1 35.94 20 THR B CA 1
ATOM 1371 C C . THR B 1 20 ? 23.109 15.719 1.584 1 35.94 20 THR B C 1
ATOM 1373 O O . THR B 1 20 ? 23.906 14.922 1.086 1 35.94 20 THR B O 1
ATOM 1376 N N . VAL B 1 21 ? 23.484 15.203 2.699 1 37.88 21 VAL B N 1
ATOM 1377 C CA . VAL B 1 21 ? 23.031 13.82 2.74 1 37.88 21 VAL B CA 1
ATOM 1378 C C . VAL B 1 21 ? 22.031 13.562 1.617 1 37.88 21 VAL B C 1
ATOM 1380 O O . VAL B 1 21 ? 21 14.234 1.534 1 37.88 21 VAL B O 1
ATOM 1383 N N . ASP B 1 22 ? 22.547 13.469 0.53 1 39.94 22 ASP B N 1
ATOM 1384 C CA . ASP B 1 22 ? 21.75 12.938 -0.571 1 39.94 22 ASP B CA 1
ATOM 1385 C C . ASP B 1 22 ? 20.547 12.148 -0.052 1 39.94 22 ASP B C 1
ATOM 1387 O O . ASP B 1 22 ? 20.656 10.953 0.227 1 39.94 22 ASP B O 1
ATOM 1391 N N . LYS B 1 23 ? 20.016 12.648 1.089 1 46.81 23 LYS B N 1
ATOM 1392 C CA . LYS B 1 23 ? 18.797 12.008 1.582 1 46.81 23 LYS B CA 1
ATOM 1393 C C . LYS B 1 23 ? 18.047 11.297 0.456 1 46.81 23 LYS B C 1
ATOM 1395 O O . LYS B 1 23 ? 17.484 11.945 -0.423 1 46.81 23 LYS B O 1
ATOM 1400 N N . LYS B 1 24 ? 18.734 10.336 0.004 1 53.41 24 LYS B N 1
ATOM 1401 C CA . LYS B 1 24 ? 18.062 9.484 -0.97 1 53.41 24 LYS B CA 1
ATOM 1402 C C . LYS B 1 24 ? 16.547 9.547 -0.792 1 53.41 24 LYS B C 1
ATOM 1404 O O . LYS B 1 24 ? 16.031 9.258 0.289 1 53.41 24 LYS B O 1
ATOM 1409 N N . GLU B 1 25 ? 15.984 10.555 -1.491 1 65.12 25 GLU B N 1
ATOM 1410 C CA . GLU B 1 25 ? 14.531 10.719 -1.541 1 65.12 25 GLU B CA 1
ATOM 1411 C C . GLU B 1 25 ? 13.828 9.367 -1.48 1 65.12 25 GLU B C 1
ATOM 1413 O O . GLU B 1 25 ? 14.203 8.43 -2.184 1 65.12 25 GLU B O 1
ATOM 1418 N N . MET B 1 26 ? 13.188 9.125 -0.398 1 82.31 26 MET B N 1
ATOM 1419 C CA . MET B 1 26 ? 12.375 7.918 -0.268 1 82.31 26 MET B CA 1
ATOM 1420 C C . MET B 1 26 ? 11.367 7.812 -1.413 1 82.31 26 MET B C 1
ATOM 1422 O O . MET B 1 26 ? 10.602 8.742 -1.658 1 82.31 26 MET B O 1
ATOM 1426 N N . THR B 1 27 ? 11.57 6.762 -2.258 1 85.44 27 THR B N 1
ATOM 1427 C CA . THR B 1 27 ? 10.688 6.562 -3.396 1 85.44 27 THR B CA 1
ATOM 1428 C C . THR B 1 27 ? 10.016 5.191 -3.322 1 85.44 27 THR B C 1
ATOM 1430 O O . THR B 1 27 ? 10.406 4.344 -2.521 1 85.44 27 THR B O 1
ATOM 1433 N N . GLY B 1 28 ? 8.945 5.133 -4.105 1 92.5 28 GLY B N 1
ATOM 1434 C CA . GLY B 1 28 ? 8.266 3.854 -4.219 1 92.5 28 GLY B CA 1
ATOM 1435 C C . GLY B 1 28 ? 6.922 3.83 -3.518 1 92.5 28 GLY B C 1
ATOM 1436 O O . GLY B 1 28 ? 6.438 4.867 -3.057 1 92.5 28 GLY B O 1
ATOM 1437 N N . PHE B 1 29 ? 6.426 2.629 -3.523 1 95.38 29 PHE B N 1
ATOM 1438 C CA . PHE B 1 29 ? 5.098 2.453 -2.945 1 95.38 29 PHE B CA 1
ATOM 1439 C C . PHE B 1 29 ? 5.188 1.798 -1.572 1 95.38 29 PHE B C 1
ATOM 1441 O O . PHE B 1 29 ? 6.172 1.123 -1.264 1 95.38 29 PHE B O 1
ATOM 1448 N N . ARG B 1 30 ? 4.223 2.066 -0.77 1 96.06 30 ARG B N 1
ATOM 1449 C CA . ARG B 1 30 ? 4 1.4 0.51 1 96.06 30 ARG B CA 1
ATOM 1450 C C . ARG B 1 30 ? 2.547 0.958 0.652 1 96.06 30 ARG B C 1
ATOM 1452 O O . ARG B 1 30 ? 1.645 1.58 0.086 1 96.06 30 ARG B O 1
ATOM 1459 N N . ILE B 1 31 ? 2.4 -0.12 1.314 1 96.62 31 ILE B N 1
ATOM 1460 C CA . ILE B 1 31 ? 1.059 -0.527 1.72 1 96.62 31 ILE B CA 1
ATOM 1461 C C . ILE B 1 31 ? 0.748 0.03 3.107 1 96.62 31 ILE B C 1
ATOM 1463 O O . ILE B 1 31 ? 1.42 -0.308 4.082 1 96.62 31 ILE B O 1
ATOM 1467 N N . ILE B 1 32 ? -0.241 0.799 3.195 1 94.75 32 ILE B N 1
ATOM 1468 C CA . ILE B 1 32 ? -0.512 1.54 4.422 1 94.75 32 ILE B CA 1
ATOM 1469 C C . ILE B 1 32 ? -1.964 1.324 4.844 1 94.75 32 ILE B C 1
ATOM 1471 O O . ILE B 1 32 ? -2.871 1.354 4.008 1 94.75 32 ILE B O 1
ATOM 1475 N N . ASP B 1 33 ? -2.117 1.085 6.121 1 93.31 33 ASP B N 1
ATOM 1476 C CA . ASP B 1 33 ? -3.459 1.088 6.691 1 93.31 33 ASP B CA 1
ATOM 1477 C C . ASP B 1 33 ? -4.062 2.492 6.676 1 93.31 33 ASP B C 1
ATOM 1479 O O . ASP B 1 33 ? -3.508 3.418 7.27 1 93.31 33 ASP B O 1
ATOM 1483 N N . ILE B 1 34 ? -5.129 2.639 6.043 1 90.25 34 ILE B N 1
ATOM 1484 C CA . ILE B 1 34 ? -5.703 3.955 5.789 1 90.25 34 ILE B CA 1
ATOM 1485 C C . ILE B 1 34 ? -6.082 4.617 7.113 1 90.25 34 ILE B C 1
ATOM 1487 O O . ILE B 1 34 ? -6.113 5.848 7.211 1 90.25 34 ILE B O 1
ATOM 1491 N N . GLU B 1 35 ? -6.387 3.863 8.102 1 86.56 35 GLU B N 1
ATOM 1492 C CA . GLU B 1 35 ? -6.738 4.406 9.414 1 86.56 35 GLU B CA 1
ATOM 1493 C C . GLU B 1 35 ? -5.555 5.141 10.039 1 86.56 35 GLU B C 1
ATOM 1495 O O . GLU B 1 35 ? -5.738 6.102 10.789 1 86.56 35 GLU B O 1
ATOM 1500 N N . ILE B 1 36 ? -4.418 4.719 9.703 1 84 36 ILE B N 1
ATOM 1501 C CA . ILE B 1 36 ? -3.205 5.297 10.273 1 84 36 ILE B CA 1
ATOM 1502 C C . ILE B 1 36 ? -2.922 6.648 9.617 1 84 36 ILE B C 1
ATOM 1504 O O . ILE B 1 36 ? -2.539 7.605 10.289 1 84 36 ILE B O 1
ATOM 1508 N N . ILE B 1 37 ? -3.121 6.832 8.383 1 78.94 37 ILE B N 1
ATOM 1509 C CA . ILE B 1 37 ? -2.826 8.055 7.645 1 78.94 37 ILE B CA 1
ATOM 1510 C C . ILE B 1 37 ? -3.646 9.211 8.211 1 78.94 37 ILE B C 1
ATOM 1512 O O . ILE B 1 37 ? -3.127 10.312 8.398 1 78.94 37 ILE B O 1
ATOM 1516 N N . ILE B 1 38 ? -4.793 8.984 8.484 1 74.56 38 ILE B N 1
ATOM 1517 C CA . ILE B 1 38 ? -5.715 10.023 8.945 1 74.56 38 ILE B CA 1
ATOM 1518 C C . ILE B 1 38 ? -5.301 10.5 10.336 1 74.56 38 ILE B C 1
ATOM 1520 O O . ILE B 1 38 ? -5.441 11.68 10.656 1 74.56 38 ILE B O 1
ATOM 1524 N N . SER B 1 39 ? -4.773 9.625 11.039 1 75.56 39 SER B N 1
ATOM 1525 C CA . SER B 1 39 ? -4.477 9.922 12.438 1 75.56 39 SER B CA 1
ATOM 1526 C C . SER B 1 39 ? -3.268 10.844 12.562 1 75.56 39 SER B C 1
ATOM 1528 O O . SER B 1 39 ? -3.08 11.492 13.594 1 75.56 39 SER B O 1
ATOM 1530 N N . ILE B 1 40 ? -2.523 10.977 11.555 1 72.44 40 ILE B N 1
ATOM 1531 C CA . ILE B 1 40 ? -1.286 11.742 11.672 1 72.44 40 ILE B CA 1
ATOM 1532 C C . ILE B 1 40 ? -1.464 13.109 11.016 1 72.44 40 ILE B C 1
ATOM 1534 O O . ILE B 1 40 ? -0.565 13.953 11.07 1 72.44 40 ILE B O 1
ATOM 1538 N N . LEU B 1 41 ? -2.621 13.414 10.539 1 73.31 41 LEU B N 1
ATOM 1539 C CA . LEU B 1 41 ? -2.805 14.617 9.734 1 73.31 41 LEU B CA 1
ATOM 1540 C C . LEU B 1 41 ? -3.477 15.719 10.539 1 73.31 41 LEU B C 1
ATOM 1542 O O . LEU B 1 41 ? -4.336 15.438 11.383 1 73.31 41 LEU B O 1
ATOM 1546 N N . LEU B 1 42 ? -2.951 16.938 10.484 1 75.31 42 LEU B N 1
ATOM 1547 C CA . LEU B 1 42 ? -3.576 18.141 10.992 1 75.31 42 LEU B CA 1
ATOM 1548 C C . LEU B 1 42 ? -4.027 19.047 9.852 1 75.31 42 LEU B C 1
ATOM 1550 O O . LEU B 1 42 ? -3.393 19.078 8.789 1 75.31 42 LEU B O 1
ATOM 1554 N N . CYS B 1 43 ? -5.078 19.672 10.172 1 78.94 43 CYS B N 1
ATOM 1555 C CA . CYS B 1 43 ? -5.566 20.594 9.156 1 78.94 43 CYS B CA 1
ATOM 1556 C C . CYS B 1 43 ? -4.566 21.719 8.922 1 78.94 43 CYS B C 1
ATOM 1558 O O . CYS B 1 43 ? -4.156 22.391 9.867 1 78.94 43 CYS B O 1
ATOM 1560 N N . PRO B 1 44 ? -4.18 21.938 7.738 1 76.88 44 PRO B N 1
ATOM 1561 C CA . PRO B 1 44 ? -3.211 23 7.453 1 76.88 44 PRO B CA 1
ATOM 1562 C C . PRO B 1 44 ? -3.814 24.391 7.566 1 76.88 44 PRO B C 1
ATOM 1564 O O . PRO B 1 44 ? -3.084 25.375 7.738 1 76.88 44 PRO B O 1
ATOM 1567 N N . GLU B 1 45 ? -5.109 24.453 7.543 1 80.19 45 GLU B N 1
ATOM 1568 C CA . GLU B 1 45 ? -5.746 25.766 7.531 1 80.19 45 GLU B CA 1
ATOM 1569 C C . GLU B 1 45 ? -6.121 26.203 8.945 1 80.19 45 GLU B C 1
ATOM 1571 O O . GLU B 1 45 ? -5.695 27.281 9.398 1 80.19 45 GLU B O 1
ATOM 1576 N N . CYS B 1 46 ? -6.816 25.469 9.625 1 81.69 46 CYS B N 1
ATOM 1577 C CA . CYS B 1 46 ? -7.297 25.906 10.93 1 81.69 46 CYS B CA 1
ATOM 1578 C C . CYS B 1 46 ? -6.449 25.328 12.055 1 81.69 46 CYS B C 1
ATOM 1580 O O . CYS B 1 46 ? -6.605 25.703 13.211 1 81.69 46 CYS B O 1
ATOM 1582 N N . LYS B 1 47 ? -5.602 24.422 11.742 1 75.62 47 LYS B N 1
ATOM 1583 C CA . LYS B 1 47 ? -4.617 23.844 12.656 1 75.62 47 LYS B CA 1
ATOM 1584 C C . LYS B 1 47 ? -5.293 23.016 13.734 1 75.62 47 LYS B C 1
ATOM 1586 O O . LYS B 1 47 ? -4.715 22.781 14.805 1 75.62 47 LYS B O 1
ATOM 1591 N N . ASN B 1 48 ? -6.504 22.75 13.578 1 76.69 48 ASN B N 1
ATOM 1592 C CA . ASN B 1 48 ? -7.223 21.875 14.492 1 76.69 48 ASN B CA 1
ATOM 1593 C C . ASN B 1 48 ? -7.16 20.422 14.023 1 76.69 48 ASN B C 1
ATOM 1595 O O . ASN B 1 48 ? -6.84 20.141 12.867 1 76.69 48 ASN B O 1
ATOM 1599 N N . ASN B 1 49 ? -7.273 19.594 15.141 1 74.81 49 ASN B N 1
ATOM 1600 C CA . ASN B 1 49 ? -7.473 18.188 14.82 1 74.81 49 ASN B CA 1
ATOM 1601 C C . ASN B 1 49 ? -8.867 17.922 14.258 1 74.81 49 ASN B C 1
ATOM 1603 O O . ASN B 1 49 ? -9.812 18.641 14.586 1 74.81 49 ASN B O 1
ATOM 1607 N N . GLY B 1 50 ? -8.992 17.312 13.07 1 77.81 50 GLY B N 1
ATOM 1608 C CA . GLY B 1 50 ? -10.32 17.031 12.547 1 77.81 50 GLY B CA 1
ATOM 1609 C C . GLY B 1 50 ? -10.32 16.656 11.078 1 77.81 50 GLY B C 1
ATOM 1610 O O . GLY B 1 50 ? -11.32 16.844 10.383 1 77.81 50 GLY B O 1
ATOM 1611 N N . LEU B 1 51 ? -9.234 16.406 10.695 1 82.06 51 LEU B N 1
ATOM 1612 C CA . LEU B 1 51 ? -9.203 15.992 9.297 1 82.06 51 LEU B CA 1
ATOM 1613 C C . LEU B 1 51 ? -9.859 14.625 9.117 1 82.06 51 LEU B C 1
ATOM 1615 O O . LEU B 1 51 ? -9.75 13.758 9.984 1 82.06 51 LEU B O 1
ATOM 1619 N N . TYR B 1 52 ? -10.609 14.5 8.055 1 86.25 52 TYR B N 1
ATOM 1620 C CA . TYR B 1 52 ? -11.125 13.188 7.676 1 86.25 52 TYR B CA 1
ATOM 1621 C C . TYR B 1 52 ? -10.945 12.938 6.184 1 86.25 52 TYR B C 1
ATOM 1623 O O . TYR B 1 52 ? -10.859 13.883 5.398 1 86.25 52 TYR B O 1
ATOM 1631 N N . LEU B 1 53 ? -10.828 11.703 5.887 1 88.25 53 LEU B N 1
ATOM 1632 C CA . LEU B 1 53 ? -10.508 11.281 4.527 1 88.25 53 LEU B CA 1
ATOM 1633 C C . LEU B 1 53 ? -11.727 10.656 3.852 1 88.25 53 LEU B C 1
ATOM 1635 O O . LEU B 1 53 ? -12.438 9.867 4.465 1 88.25 53 LEU B O 1
ATOM 1639 N N . VAL B 1 54 ? -11.961 11.102 2.67 1 90.38 54 VAL B N 1
ATOM 1640 C CA . VAL B 1 54 ? -12.992 10.5 1.837 1 90.38 54 VAL B CA 1
ATOM 1641 C C . VAL B 1 54 ? -12.359 9.914 0.575 1 90.38 54 VAL B C 1
ATOM 1643 O O . VAL B 1 54 ? -11.531 10.562 -0.067 1 90.38 54 VAL B O 1
ATOM 1646 N N . GLU B 1 55 ? -12.68 8.664 0.32 1 93.19 55 GLU B N 1
ATOM 1647 C CA . GLU B 1 55 ? -12.258 8.031 -0.927 1 93.19 55 GLU B CA 1
ATOM 1648 C C . GLU B 1 55 ? -13.266 8.289 -2.043 1 93.19 55 GLU B C 1
ATOM 1650 O O . GLU B 1 55 ? -14.297 7.613 -2.125 1 93.19 55 GLU B O 1
ATOM 1655 N N . ASP B 1 56 ? -12.984 9.188 -2.904 1 90.94 56 ASP B N 1
ATOM 1656 C CA . ASP B 1 56 ? -13.891 9.68 -3.939 1 90.94 56 ASP B CA 1
ATOM 1657 C C . ASP B 1 56 ? -14.109 8.625 -5.023 1 90.94 56 ASP B C 1
ATOM 1659 O O . ASP B 1 56 ? -15.219 8.461 -5.523 1 90.94 56 ASP B O 1
ATOM 1663 N N . SER B 1 57 ? -13.055 8.047 -5.449 1 91.5 57 SER B N 1
ATOM 1664 C CA . SER B 1 57 ? -13.125 7.02 -6.48 1 91.5 57 SER B CA 1
ATOM 1665 C C . SER B 1 57 ? -11.984 6.02 -6.344 1 91.5 57 SER B C 1
ATOM 1667 O O . SER B 1 57 ? -10.93 6.344 -5.785 1 91.5 57 SER B O 1
ATOM 1669 N N . ILE B 1 58 ? -12.289 4.844 -6.875 1 92.5 58 ILE B N 1
ATOM 1670 C CA . ILE B 1 58 ? -11.305 3.762 -6.867 1 92.5 58 ILE B CA 1
ATOM 1671 C C . ILE B 1 58 ? -11.211 3.137 -8.258 1 92.5 58 ILE B C 1
ATOM 1673 O O . ILE B 1 58 ? -12.234 2.832 -8.875 1 92.5 58 ILE B O 1
ATOM 1677 N N . PHE B 1 59 ? -10.039 3.029 -8.711 1 92.19 59 PHE B N 1
ATOM 1678 C CA . PHE B 1 59 ? -9.758 2.301 -9.945 1 92.19 59 PHE B CA 1
ATOM 1679 C C . PHE B 1 59 ? -8.648 1.28 -9.727 1 92.19 59 PHE B C 1
ATOM 1681 O O . PHE B 1 59 ? -7.461 1.621 -9.805 1 92.19 59 PHE B O 1
ATOM 1688 N N . GLY B 1 60 ? -9.109 0.016 -9.516 1 93.69 60 GLY B N 1
ATOM 1689 C CA . GLY B 1 60 ? -8.133 -0.982 -9.117 1 93.69 60 GLY B CA 1
ATOM 1690 C C . GLY B 1 60 ? -7.465 -0.672 -7.793 1 93.69 60 GLY B C 1
ATOM 1691 O O . GLY B 1 60 ? -8.141 -0.447 -6.789 1 93.69 60 GLY B O 1
ATOM 1692 N N . LEU B 1 61 ? -6.141 -0.559 -7.914 1 95.75 61 LEU B N 1
ATOM 1693 C CA . LEU B 1 61 ? -5.391 -0.312 -6.691 1 95.75 61 LEU B CA 1
ATOM 1694 C C . LEU B 1 61 ? -5.133 1.179 -6.5 1 95.75 61 LEU B C 1
ATOM 1696 O O . LEU B 1 61 ? -4.555 1.591 -5.492 1 95.75 61 LEU B O 1
ATOM 1700 N N . CYS B 1 62 ? -5.613 1.945 -7.41 1 94.62 62 CYS B N 1
ATOM 1701 C CA . CYS B 1 62 ? -5.465 3.393 -7.293 1 94.62 62 CYS B CA 1
ATOM 1702 C C . CYS B 1 62 ? -6.703 4.02 -6.664 1 94.62 62 CYS B C 1
ATOM 1704 O O . CYS B 1 62 ? -7.812 3.857 -7.172 1 94.62 62 CYS B O 1
ATOM 1706 N N . SER B 1 63 ? -6.488 4.66 -5.621 1 93.75 63 SER B N 1
ATOM 1707 C CA . SER B 1 63 ? -7.559 5.371 -4.934 1 93.75 63 SER B CA 1
ATOM 1708 C C . SER B 1 63 ? -7.391 6.883 -5.055 1 93.75 63 SER B C 1
ATOM 1710 O O . SER B 1 63 ? -6.277 7.398 -4.957 1 93.75 63 SER B O 1
ATOM 1712 N N . ASN B 1 64 ? -8.422 7.543 -5.328 1 93.12 64 ASN B N 1
ATOM 1713 C CA . ASN B 1 64 ? -8.484 9 -5.238 1 93.12 64 ASN B CA 1
ATOM 1714 C C . ASN B 1 64 ? -9.133 9.453 -3.936 1 93.12 64 ASN B C 1
ATOM 1716 O O . ASN B 1 64 ? -10.273 9.07 -3.639 1 93.12 64 ASN B O 1
ATOM 1720 N N . PHE B 1 65 ? -8.367 10.273 -3.215 1 92.19 65 PHE B N 1
ATOM 1721 C CA . PHE B 1 65 ? -8.828 10.719 -1.903 1 92.19 65 PHE B CA 1
ATOM 1722 C C . PHE B 1 65 ? -9.102 12.219 -1.896 1 92.19 65 PHE B C 1
ATOM 1724 O O . PHE B 1 65 ? -8.547 12.953 -2.717 1 92.19 65 PHE B O 1
ATOM 1731 N N . CYS B 1 66 ? -10 12.531 -0.957 1 91.44 66 CYS B N 1
ATOM 1732 C CA . CYS B 1 66 ? -10.172 13.93 -0.578 1 91.44 66 CYS B CA 1
ATOM 1733 C C . CYS B 1 66 ? -10.109 14.094 0.936 1 91.44 66 CYS B C 1
ATOM 1735 O O . CYS B 1 66 ? -10.805 13.391 1.672 1 91.44 66 CYS B O 1
ATOM 1737 N N . LEU B 1 67 ? -9.234 14.969 1.286 1 88.31 67 LEU B N 1
ATOM 1738 C CA . LEU B 1 67 ? -9.094 15.32 2.695 1 88.31 67 LEU B CA 1
ATOM 1739 C C . LEU B 1 67 ? -9.953 16.531 3.037 1 88.31 67 LEU B C 1
ATOM 1741 O O . LEU B 1 67 ? -9.914 17.547 2.334 1 88.31 67 LEU B O 1
ATOM 1745 N N . TYR B 1 68 ? -10.688 16.312 4.129 1 89.44 68 TYR B N 1
ATOM 1746 C CA . TYR B 1 68 ? -11.555 17.406 4.586 1 89.44 68 TYR B CA 1
ATOM 1747 C C . TYR B 1 68 ? -11.281 17.734 6.047 1 89.44 68 TYR B C 1
ATOM 1749 O O . TYR B 1 68 ? -10.766 16.906 6.793 1 89.44 68 TYR B O 1
ATOM 1757 N N . CYS B 1 69 ? -11.578 18.938 6.328 1 87.69 69 CYS B N 1
ATOM 1758 C CA . CYS B 1 69 ? -11.547 19.359 7.727 1 87.69 69 CYS B CA 1
ATOM 1759 C C . CYS B 1 69 ? -12.961 19.578 8.258 1 87.69 69 CYS B C 1
ATOM 1761 O O . CYS B 1 69 ? -13.797 20.188 7.586 1 87.69 69 CYS B O 1
ATOM 1763 N N . LYS B 1 70 ? -13.219 19.156 9.406 1 89.19 70 LYS B N 1
ATOM 1764 C CA . LYS B 1 70 ? -14.531 19.297 10.039 1 89.19 70 LYS B CA 1
ATOM 1765 C C . LYS B 1 70 ? -14.742 20.734 10.531 1 89.19 70 LYS B C 1
ATOM 1767 O O . LYS B 1 70 ? -15.883 21.172 10.719 1 89.19 70 LYS B O 1
ATOM 1772 N N . ASN B 1 71 ? -13.688 21.438 10.758 1 89.94 71 ASN B N 1
ATOM 1773 C CA . ASN B 1 71 ? -13.758 22.719 11.453 1 89.94 71 ASN B CA 1
ATOM 1774 C C . ASN B 1 71 ? -13.609 23.891 10.484 1 89.94 71 ASN B C 1
ATOM 1776 O O . ASN B 1 71 ? -13.812 25.047 10.859 1 89.94 71 ASN B O 1
ATOM 1780 N N . CYS B 1 72 ? -13.188 23.672 9.305 1 90.56 72 CYS B N 1
ATOM 1781 C CA . CYS B 1 72 ? -12.992 24.734 8.336 1 90.56 72 CYS B CA 1
ATOM 1782 C C . CYS B 1 72 ? -13.195 24.234 6.914 1 90.56 72 CYS B C 1
ATOM 1784 O O . CYS B 1 72 ? -13.375 23.031 6.699 1 90.56 72 CYS B O 1
ATOM 1786 N N . PRO B 1 73 ? -13.352 25.141 5.922 1 91.06 73 PRO B N 1
ATOM 1787 C CA . PRO B 1 73 ? -13.656 24.719 4.555 1 91.06 73 PRO B CA 1
ATOM 1788 C C . PRO B 1 73 ? -12.453 24.141 3.826 1 91.06 73 PRO B C 1
ATOM 1790 O O . PRO B 1 73 ? -12.445 24.062 2.596 1 91.06 73 PRO B O 1
ATOM 1793 N N . PHE B 1 74 ? -11.516 23.641 4.551 1 86.94 74 PHE B N 1
ATOM 1794 C CA . PHE B 1 74 ? -10.336 23.062 3.926 1 86.94 74 PHE B CA 1
ATOM 1795 C C . PHE B 1 74 ? -10.68 21.734 3.248 1 86.94 74 PHE B C 1
ATOM 1797 O O . PHE B 1 74 ? -11.414 20.922 3.803 1 86.94 74 PHE B O 1
ATOM 1804 N N . SER B 1 75 ? -10.227 21.578 2.043 1 89.62 75 SER B N 1
ATOM 1805 C CA . SER B 1 75 ? -10.305 20.312 1.318 1 89.62 75 SER B CA 1
ATOM 1806 C C . SER B 1 75 ? -9.141 20.156 0.35 1 89.62 75 SER B C 1
ATOM 1808 O O . SER B 1 75 ? -8.703 21.125 -0.269 1 89.62 75 SER B O 1
ATOM 1810 N N . LYS B 1 76 ? -8.602 19 0.298 1 87.94 76 LYS B N 1
ATOM 1811 C CA . LYS B 1 76 ? -7.508 18.703 -0.621 1 87.94 76 LYS B CA 1
ATOM 1812 C C . LYS B 1 76 ? -7.629 17.312 -1.209 1 87.94 76 LYS B C 1
ATOM 1814 O O . LYS B 1 76 ? -7.773 16.328 -0.471 1 87.94 76 LYS B O 1
ATOM 1819 N N . GLY B 1 77 ? -7.598 17.266 -2.5 1 89.25 77 GLY B N 1
ATOM 1820 C CA . GLY B 1 77 ? -7.629 15.992 -3.188 1 89.25 77 GLY B CA 1
ATOM 1821 C C . GLY B 1 77 ? -6.25 15.461 -3.525 1 89.25 77 GLY B C 1
ATOM 1822 O O . GLY B 1 77 ? -5.332 16.234 -3.801 1 89.25 77 GLY B O 1
ATOM 1823 N N . PHE B 1 78 ? -6.094 14.141 -3.457 1 88.75 78 PHE B N 1
ATOM 1824 C CA . PHE B 1 78 ? -4.859 13.516 -3.918 1 88.75 78 PHE B CA 1
ATOM 1825 C C . PHE B 1 78 ? -5.102 12.062 -4.324 1 88.75 78 PHE B C 1
ATOM 1827 O O . PHE B 1 78 ? -6.086 11.453 -3.898 1 88.75 78 PHE B O 1
ATOM 1834 N N . ALA B 1 79 ? -4.246 11.555 -5.188 1 92.62 79 ALA B N 1
ATOM 1835 C CA . ALA B 1 79 ? -4.309 10.164 -5.629 1 92.62 79 ALA B CA 1
ATOM 1836 C C . ALA B 1 79 ? -3.23 9.328 -4.949 1 92.62 79 ALA B C 1
ATOM 1838 O O . ALA B 1 79 ? -2.154 9.828 -4.625 1 92.62 79 ALA B O 1
ATOM 1839 N N . SER B 1 80 ? -3.537 8.023 -4.73 1 93.44 80 SER B N 1
ATOM 1840 C CA . SER B 1 80 ? -2.568 7.141 -4.094 1 93.44 80 SER B CA 1
ATOM 1841 C C . SER B 1 80 ? -1.405 6.828 -5.031 1 93.44 80 SER B C 1
ATOM 1843 O O . SER B 1 80 ? -0.353 6.359 -4.59 1 93.44 80 SER B O 1
ATOM 1845 N N . SER B 1 81 ? -1.618 6.938 -6.293 1 91.81 81 SER B N 1
ATOM 1846 C CA . SER B 1 81 ? -0.604 6.668 -7.309 1 91.81 81 SER B CA 1
ATOM 1847 C C . SER B 1 81 ? -0.696 7.668 -8.461 1 91.81 81 SER B C 1
ATOM 1849 O O . SER B 1 81 ? -1.787 8.125 -8.805 1 91.81 81 SER B O 1
ATOM 1851 N N . LYS B 1 82 ? 0.471 7.973 -8.938 1 84.12 82 LYS B N 1
ATOM 1852 C CA . LYS B 1 82 ? 0.505 8.867 -10.094 1 84.12 82 LYS B CA 1
ATOM 1853 C C . LYS B 1 82 ? -0.171 8.234 -11.305 1 84.12 82 LYS B C 1
ATOM 1855 O O . LYS B 1 82 ? -0.161 7.012 -11.453 1 84.12 82 LYS B O 1
ATOM 1860 N N . LYS B 1 83 ? -0.762 9.117 -11.977 1 76.31 83 LYS B N 1
ATOM 1861 C CA . LYS B 1 83 ? -1.359 8.672 -13.227 1 76.31 83 LYS B CA 1
ATOM 1862 C C . LYS B 1 83 ? -0.35 8.734 -14.375 1 76.31 83 LYS B C 1
ATOM 1864 O O . LYS B 1 83 ? 0.418 9.695 -14.477 1 76.31 83 LYS B O 1
ATOM 1869 N N . GLN B 1 84 ? -0.138 7.605 -14.828 1 63.25 84 GLN B N 1
ATOM 1870 C CA . GLN B 1 84 ? 0.609 7.582 -16.078 1 63.25 84 GLN B CA 1
ATOM 1871 C C . GLN B 1 84 ? -0.324 7.406 -17.281 1 63.25 84 GLN B C 1
ATOM 1873 O O . GLN B 1 84 ? -0.894 6.332 -17.469 1 63.25 84 GLN B O 1
ATOM 1878 N N . GLN B 1 85 ? -0.416 8.414 -18.016 1 59.97 85 GLN B N 1
ATOM 1879 C CA . GLN B 1 85 ? -1.378 8.406 -19.109 1 59.97 85 GLN B CA 1
ATOM 1880 C C . GLN B 1 85 ? -2.775 8.039 -18.609 1 59.97 85 GLN B C 1
ATOM 1882 O O . GLN B 1 85 ? -3.271 8.633 -17.656 1 59.97 85 GLN B O 1
ATOM 1887 N N . ARG B 1 86 ? -3.428 6.98 -19.188 1 59.31 86 ARG B N 1
ATOM 1888 C CA . ARG B 1 86 ? -4.812 6.648 -18.875 1 59.31 86 ARG B CA 1
ATOM 1889 C C . ARG B 1 86 ? -4.875 5.594 -17.766 1 59.31 86 ARG B C 1
ATOM 1891 O O . ARG B 1 86 ? -5.961 5.246 -17.297 1 59.31 86 ARG B O 1
ATOM 1898 N N . ASN B 1 87 ? -3.678 5.258 -17.297 1 71.56 87 ASN B N 1
ATOM 1899 C CA . ASN B 1 87 ? -3.668 4.223 -16.266 1 71.56 87 ASN B CA 1
ATOM 1900 C C . ASN B 1 87 ? -2.789 4.617 -15.078 1 71.56 87 ASN B C 1
ATOM 1902 O O . ASN B 1 87 ? -1.826 5.371 -15.242 1 71.56 87 ASN B O 1
ATOM 1906 N N . SER B 1 88 ? -3.232 4.203 -14.023 1 85.38 88 SER B N 1
ATOM 1907 C CA . SER B 1 88 ? -2.387 4.41 -12.852 1 85.38 88 SER B CA 1
ATOM 1908 C C . SER B 1 88 ? -1.174 3.488 -12.875 1 85.38 88 SER B C 1
ATOM 1910 O O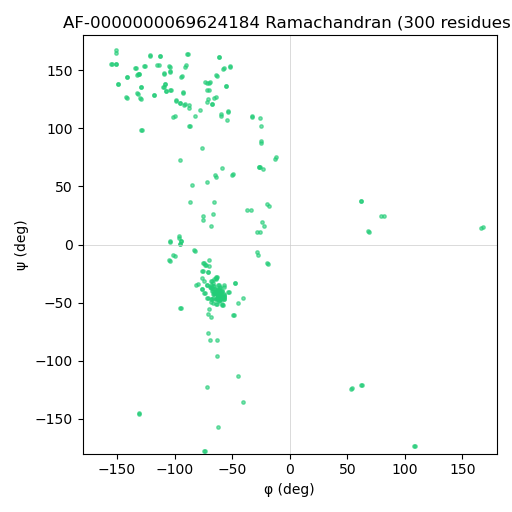 . SER B 1 88 ? -1.272 2.334 -13.289 1 85.38 88 SER B O 1
ATOM 1912 N N . GLU B 1 89 ? -0.053 4.043 -12.5 1 87.25 89 GLU B N 1
ATOM 1913 C CA . GLU B 1 89 ? 1.198 3.291 -12.461 1 87.25 89 GLU B CA 1
ATOM 1914 C C . GLU B 1 89 ? 1.05 2.012 -11.648 1 87.25 89 GLU B C 1
ATOM 1916 O O . GLU B 1 89 ? 1.508 0.945 -12.062 1 87.25 89 GLU B O 1
ATOM 1921 N N . ILE B 1 90 ? 0.365 2.068 -10.539 1 93.38 90 ILE B N 1
ATOM 1922 C CA . ILE B 1 90 ? 0.269 0.939 -9.625 1 93.38 90 ILE B CA 1
ATOM 1923 C C . ILE B 1 90 ? -0.556 -0.176 -10.266 1 93.38 90 ILE B C 1
ATOM 1925 O O . ILE B 1 90 ? -0.255 -1.359 -10.086 1 93.38 90 ILE B O 1
ATOM 1929 N N . ASN B 1 91 ? -1.579 0.126 -11.023 1 92.88 91 ASN B N 1
ATOM 1930 C CA . ASN B 1 91 ? -2.387 -0.889 -11.688 1 92.88 91 ASN B CA 1
ATOM 1931 C C . ASN B 1 91 ? -1.586 -1.629 -12.758 1 92.88 91 ASN B C 1
ATOM 1933 O O . ASN B 1 91 ? -1.66 -2.855 -12.852 1 92.88 91 ASN B O 1
ATOM 1937 N N . THR B 1 92 ? -0.862 -0.875 -13.461 1 89.88 92 THR B N 1
ATOM 1938 C CA . THR B 1 92 ? -0.024 -1.468 -14.5 1 89.88 92 THR B CA 1
ATOM 1939 C C . THR B 1 92 ? 1.032 -2.383 -13.883 1 89.88 92 THR B C 1
ATOM 1941 O O . THR B 1 92 ? 1.236 -3.504 -14.352 1 89.88 92 THR B O 1
ATOM 1944 N N . ARG B 1 93 ? 1.69 -1.959 -12.906 1 91.12 93 ARG B N 1
ATOM 1945 C CA . ARG B 1 93 ? 2.707 -2.748 -12.219 1 91.12 93 ARG B CA 1
ATOM 1946 C C . ARG B 1 93 ? 2.113 -4.039 -11.664 1 91.12 93 ARG B C 1
ATOM 1948 O O . ARG B 1 93 ? 2.746 -5.098 -11.727 1 91.12 93 ARG B O 1
ATOM 1955 N N . PHE B 1 94 ? 0.923 -3.932 -11.141 1 95 94 PHE B N 1
ATOM 1956 C CA . PHE B 1 94 ? 0.302 -5.09 -10.508 1 95 94 PHE B CA 1
ATOM 1957 C C . PHE B 1 94 ? -0.036 -6.156 -11.547 1 95 94 PHE B C 1
ATOM 1959 O O . PHE B 1 94 ? 0.239 -7.34 -11.336 1 95 94 PHE B O 1
ATOM 1966 N N . VAL B 1 95 ? -0.628 -5.727 -12.602 1 94.38 95 VAL B N 1
ATOM 1967 C CA . VAL B 1 95 ? -0.946 -6.672 -13.664 1 94.38 95 VAL B CA 1
ATOM 1968 C C . VAL B 1 95 ? 0.338 -7.305 -14.195 1 94.38 95 VAL B C 1
ATOM 1970 O O . VAL B 1 95 ? 0.401 -8.516 -14.406 1 94.38 95 VAL B O 1
ATOM 1973 N N . PHE B 1 96 ? 1.339 -6.543 -14.391 1 92.88 96 PHE B N 1
ATOM 1974 C CA . PHE B 1 96 ? 2.629 -7.039 -14.852 1 92.88 96 PHE B CA 1
ATOM 1975 C C . PHE B 1 96 ? 3.234 -8 -13.836 1 92.88 96 PHE B C 1
ATOM 1977 O O . PHE B 1 96 ? 3.791 -9.039 -14.211 1 92.88 96 PHE B O 1
ATOM 1984 N N . ALA B 1 97 ? 3.191 -7.66 -12.617 1 94.5 97 ALA B N 1
ATOM 1985 C CA . ALA B 1 97 ? 3.719 -8.508 -11.555 1 94.5 97 ALA B CA 1
ATOM 1986 C C . ALA B 1 97 ? 3.057 -9.883 -11.57 1 94.5 97 ALA B C 1
ATOM 1988 O O . ALA B 1 97 ? 3.727 -10.906 -11.406 1 94.5 97 ALA B O 1
ATOM 1989 N N . LEU B 1 98 ? 1.76 -9.867 -11.711 1 95.81 98 LEU B N 1
ATOM 1990 C CA . LEU B 1 98 ? 1.027 -11.125 -11.773 1 95.81 98 LEU B CA 1
ATOM 1991 C C . LEU B 1 98 ? 1.497 -11.969 -12.961 1 95.81 98 LEU B C 1
ATOM 1993 O O . LEU B 1 98 ? 1.684 -13.18 -12.828 1 95.81 98 LEU B O 1
ATOM 1997 N N . ARG B 1 99 ? 1.703 -11.328 -13.977 1 92.44 99 ARG B N 1
ATOM 1998 C CA . ARG B 1 99 ? 2.191 -12.023 -15.164 1 92.44 99 ARG B CA 1
ATOM 1999 C C . ARG B 1 99 ? 3.557 -12.656 -14.906 1 92.44 99 ARG B C 1
ATOM 2001 O O . ARG B 1 99 ? 3.809 -13.789 -15.312 1 92.44 99 ARG B O 1
ATOM 2008 N N . ILE B 1 100 ? 4.418 -11.969 -14.289 1 92.44 100 ILE B N 1
ATOM 2009 C CA . ILE B 1 100 ? 5.781 -12.422 -14.031 1 92.44 100 ILE B CA 1
ATOM 2010 C C . ILE B 1 100 ? 5.758 -13.68 -13.164 1 92.44 100 ILE B C 1
ATOM 2012 O O . ILE B 1 100 ? 6.59 -14.57 -13.344 1 92.44 100 ILE B O 1
ATOM 2016 N N . ILE B 1 101 ? 4.824 -13.711 -12.312 1 94.81 101 ILE B N 1
ATOM 2017 C CA . ILE B 1 101 ? 4.789 -14.883 -11.445 1 94.81 101 ILE B CA 1
ATOM 2018 C C . ILE B 1 101 ? 3.811 -15.914 -12.016 1 94.81 101 ILE B C 1
ATOM 2020 O O . ILE B 1 101 ? 3.459 -16.875 -11.336 1 94.81 101 ILE B O 1
ATOM 2024 N N . GLY B 1 102 ? 3.24 -15.695 -13.203 1 94.62 102 GLY B N 1
ATOM 2025 C CA . GLY B 1 102 ? 2.402 -16.656 -13.914 1 94.62 102 GLY B CA 1
ATOM 2026 C C . GLY B 1 102 ? 0.968 -16.672 -13.422 1 94.62 102 GLY B C 1
ATOM 2027 O O . GLY B 1 102 ? 0.309 -17.703 -13.453 1 94.62 102 GLY B O 1
ATOM 2028 N N . GLU B 1 103 ? 0.495 -15.633 -12.859 1 96.44 103 GLU B N 1
ATOM 2029 C CA . GLU B 1 103 ? -0.861 -15.539 -12.32 1 96.44 103 GLU B CA 1
ATOM 2030 C C . GLU B 1 103 ? -1.704 -14.555 -13.125 1 96.44 103 GLU B C 1
ATOM 2032 O O . GLU B 1 103 ? -1.168 -13.742 -13.883 1 96.44 103 GLU B O 1
ATOM 2037 N N . GLY B 1 104 ? -3.014 -14.648 -12.984 1 95.38 104 GLY B N 1
ATOM 2038 C CA . GLY B 1 104 ? -3.928 -13.797 -13.727 1 95.38 104 GLY B CA 1
ATOM 2039 C C . GLY B 1 104 ? -4.98 -13.148 -12.852 1 95.38 104 GLY B C 1
ATOM 2040 O O . GLY B 1 104 ? -4.703 -12.781 -11.703 1 95.38 104 GLY B O 1
ATOM 2041 N N . PHE B 1 105 ? -6.156 -12.984 -13.438 1 96.31 105 PHE B N 1
ATOM 2042 C CA . PHE B 1 105 ? -7.238 -12.211 -12.844 1 96.31 105 PHE B CA 1
ATOM 2043 C C . PHE B 1 105 ? -7.695 -12.836 -11.531 1 96.31 105 PHE B C 1
ATOM 2045 O O . PHE B 1 105 ? -7.926 -12.125 -10.555 1 96.31 105 PHE B O 1
ATOM 2052 N N . THR B 1 106 ? -7.84 -14.109 -11.5 1 96.5 106 THR B N 1
ATOM 2053 C CA . THR B 1 106 ? -8.32 -14.789 -10.305 1 96.5 106 THR B CA 1
ATOM 2054 C C . THR B 1 106 ? -7.363 -14.578 -9.133 1 96.5 106 THR B C 1
ATOM 2056 O O . THR B 1 106 ? -7.793 -14.297 -8.016 1 96.5 106 THR B O 1
ATOM 2059 N N . ALA B 1 107 ? -6.098 -14.734 -9.352 1 96.88 107 ALA B N 1
ATOM 2060 C CA . ALA B 1 107 ? -5.09 -14.492 -8.32 1 96.88 107 ALA B CA 1
ATOM 2061 C C . ALA B 1 107 ? -5.117 -13.039 -7.855 1 96.88 107 ALA B C 1
ATOM 2063 O O . ALA B 1 107 ? -4.945 -12.758 -6.668 1 96.88 107 ALA B O 1
ATOM 2064 N N . ALA B 1 108 ? -5.312 -12.133 -8.805 1 97.06 108 ALA B N 1
ATOM 2065 C CA . ALA B 1 108 ? -5.406 -10.711 -8.461 1 97.06 108 ALA B CA 1
ATOM 2066 C C . ALA B 1 108 ? -6.52 -10.469 -7.445 1 97.06 108 ALA B C 1
ATOM 2068 O O . ALA B 1 108 ? -6.312 -9.781 -6.441 1 97.06 108 ALA B O 1
ATOM 2069 N N . LYS B 1 109 ? -7.602 -11.039 -7.73 1 96.12 109 LYS B N 1
ATOM 2070 C CA . LYS B 1 109 ? -8.75 -10.875 -6.848 1 96.12 109 LYS B CA 1
ATOM 2071 C C . LYS B 1 109 ? -8.469 -11.445 -5.461 1 96.12 109 LYS B C 1
ATOM 2073 O O . LYS B 1 109 ? -8.789 -10.82 -4.449 1 96.12 109 LYS B O 1
ATOM 2078 N N . LYS B 1 110 ? -7.918 -12.586 -5.41 1 95.69 110 LYS B N 1
ATOM 2079 C CA . LYS B 1 110 ? -7.609 -13.242 -4.141 1 95.69 110 LYS B CA 1
ATOM 2080 C C . LYS B 1 110 ? -6.594 -12.438 -3.34 1 95.69 110 LYS B C 1
ATOM 2082 O O . LYS B 1 110 ? -6.738 -12.273 -2.127 1 95.69 110 LYS B O 1
ATOM 2087 N N . LEU B 1 111 ? -5.566 -12.008 -4.047 1 96.5 111 LEU B N 1
ATOM 2088 C CA . LEU B 1 111 ? -4.551 -11.195 -3.381 1 96.5 111 LEU B CA 1
ATOM 2089 C C . LEU B 1 111 ? -5.164 -9.945 -2.771 1 96.5 111 LEU B C 1
ATOM 2091 O O . LEU B 1 111 ? -4.934 -9.641 -1.599 1 96.5 111 LEU B O 1
ATOM 2095 N N . CYS B 1 112 ? -5.906 -9.203 -3.561 1 96.88 112 CYS B N 1
ATOM 2096 C CA . CYS B 1 112 ? -6.512 -7.965 -3.082 1 96.88 112 CYS B CA 1
ATOM 2097 C C . CYS B 1 112 ? -7.434 -8.227 -1.897 1 96.88 112 CYS B C 1
ATOM 2099 O O . CYS B 1 112 ? -7.379 -7.523 -0.891 1 96.88 112 CYS B O 1
ATOM 2101 N N . ALA B 1 113 ? -8.25 -9.195 -2.016 1 94.62 113 ALA B N 1
ATOM 2102 C CA . ALA B 1 113 ? -9.172 -9.531 -0.937 1 94.62 113 ALA B CA 1
ATOM 2103 C C . ALA B 1 113 ? -8.422 -9.906 0.336 1 94.62 113 ALA B C 1
ATOM 2105 O O . ALA B 1 113 ? -8.75 -9.43 1.424 1 94.62 113 ALA B O 1
ATOM 2106 N N . THR B 1 114 ? -7.434 -10.758 0.255 1 94.06 114 THR B N 1
ATOM 2107 C CA . THR B 1 114 ? -6.695 -11.25 1.41 1 94.06 114 THR B CA 1
ATOM 2108 C C . THR B 1 114 ? -5.906 -10.125 2.072 1 94.06 114 THR B C 1
ATOM 2110 O O . THR B 1 114 ? -5.77 -10.094 3.297 1 94.06 114 THR B O 1
ATOM 2113 N N . LEU B 1 115 ? -5.41 -9.25 1.308 1 94.94 115 LEU B N 1
ATOM 2114 C CA . LEU B 1 115 ? -4.613 -8.133 1.819 1 94.94 115 LEU B CA 1
ATOM 2115 C C . LEU B 1 115 ? -5.512 -7.004 2.307 1 94.94 115 LEU B C 1
ATOM 2117 O O . LEU B 1 115 ? -5.02 -5.996 2.818 1 94.94 115 LEU B O 1
ATOM 2121 N N . ASN B 1 116 ? -6.797 -7.145 2.102 1 94.19 116 ASN B N 1
ATOM 2122 C CA . ASN B 1 116 ? -7.758 -6.109 2.467 1 94.19 116 ASN B CA 1
ATOM 2123 C C . ASN B 1 116 ? -7.508 -4.816 1.695 1 94.19 116 ASN B C 1
ATOM 2125 O O . ASN B 1 116 ? -7.508 -3.73 2.279 1 94.19 116 ASN B O 1
ATOM 2129 N N . LEU B 1 117 ? -7.129 -5.023 0.423 1 96.31 117 LEU B N 1
ATOM 2130 C CA . LEU B 1 117 ? -7.047 -3.945 -0.555 1 96.31 117 LEU B CA 1
ATOM 2131 C C . LEU B 1 117 ? -8.383 -3.75 -1.265 1 96.31 117 LEU B C 1
ATOM 2133 O O . LEU B 1 117 ? -9.273 -4.598 -1.167 1 96.31 117 LEU B O 1
ATOM 2137 N N . PRO B 1 118 ? -8.492 -2.564 -1.936 1 94 118 PRO B N 1
ATOM 2138 C CA . PRO B 1 118 ? -9.695 -2.439 -2.768 1 94 118 PRO B CA 1
ATOM 2139 C C . PRO B 1 118 ? -9.797 -3.541 -3.82 1 94 118 PRO B C 1
ATOM 2141 O O . PRO B 1 118 ? -8.781 -4.09 -4.25 1 94 118 PRO B O 1
ATOM 2144 N N . ALA B 1 119 ? -11.031 -3.801 -4.113 1 92.44 119 ALA B N 1
ATOM 2145 C CA . ALA B 1 119 ? -11.219 -4.754 -5.203 1 92.44 119 ALA B CA 1
ATOM 2146 C C . ALA B 1 119 ? -10.492 -4.301 -6.465 1 92.44 119 ALA B C 1
ATOM 2148 O O . ALA B 1 119 ? -10.5 -3.113 -6.801 1 92.44 119 ALA B O 1
ATOM 2149 N N . PHE B 1 120 ? -9.891 -5.309 -6.996 1 91.56 120 PHE B N 1
ATOM 2150 C CA . PHE B 1 120 ? -9.117 -4.938 -8.172 1 91.56 120 PHE B CA 1
ATOM 2151 C C . PHE B 1 120 ? -10.023 -4.66 -9.359 1 91.56 120 PHE B C 1
ATOM 2153 O O . PHE B 1 120 ? -11.25 -4.605 -9.211 1 91.56 120 PHE B O 1
ATOM 2160 N N . LEU B 1 121 ? -9.531 -4.355 -10.539 1 90.44 121 LEU B N 1
ATOM 2161 C CA . LEU B 1 121 ? -10.188 -4.035 -11.805 1 90.44 121 LEU B CA 1
ATOM 2162 C C . LEU B 1 121 ? -11.211 -5.105 -12.164 1 90.44 121 LEU B C 1
ATOM 2164 O O . LEU B 1 121 ? -11.102 -6.254 -11.727 1 90.44 121 LEU B O 1
ATOM 2168 N N . SER B 1 122 ? -12.125 -4.68 -12.891 1 93.31 122 SER B N 1
ATOM 2169 C CA . SER B 1 122 ? -13.008 -5.676 -13.492 1 93.31 122 SER B CA 1
ATOM 2170 C C . SER B 1 122 ? -12.242 -6.617 -14.414 1 93.31 122 SER B C 1
ATOM 2172 O O . SER B 1 122 ? -11.133 -6.301 -14.844 1 93.31 122 SER B O 1
ATOM 2174 N N . LYS B 1 123 ? -12.867 -7.754 -14.68 1 94.5 123 LYS B N 1
ATOM 2175 C CA . LYS B 1 123 ? -12.227 -8.727 -15.562 1 94.5 123 LYS B CA 1
ATOM 2176 C C . LYS B 1 123 ? -11.914 -8.117 -16.922 1 94.5 123 LYS B C 1
ATOM 2178 O O . LYS B 1 123 ? -10.836 -8.344 -17.484 1 94.5 123 LYS B O 1
ATOM 2183 N N . VAL B 1 124 ? -12.836 -7.367 -17.438 1 93.62 124 VAL B N 1
ATOM 2184 C CA . VAL B 1 124 ? -12.672 -6.727 -18.75 1 93.62 124 VAL B CA 1
ATOM 2185 C C . VAL B 1 124 ? -11.516 -5.734 -18.688 1 93.62 124 VAL B C 1
ATOM 2187 O O . VAL B 1 124 ? -10.625 -5.766 -19.547 1 93.62 124 VAL B O 1
ATOM 2190 N N . SER B 1 125 ? -11.555 -4.879 -17.703 1 92.06 125 SER B N 1
ATOM 2191 C CA . SER B 1 125 ? -10.492 -3.887 -17.547 1 92.06 125 SER B CA 1
ATOM 2192 C C . SER B 1 125 ? -9.141 -4.555 -17.344 1 92.06 125 SER B C 1
ATOM 2194 O O . SER B 1 125 ? -8.125 -4.066 -17.828 1 92.06 125 SER B O 1
ATOM 2196 N N . PHE B 1 126 ? -9.156 -5.645 -16.625 1 93.62 126 PHE B N 1
ATOM 2197 C CA . PHE B 1 126 ? -7.934 -6.41 -16.406 1 93.62 126 PHE B CA 1
ATOM 2198 C C . PHE B 1 126 ? -7.379 -6.918 -17.734 1 93.62 126 PHE B C 1
ATOM 2200 O O . PHE B 1 126 ? -6.184 -6.785 -18.016 1 93.62 126 PHE B O 1
ATOM 2207 N N . ARG B 1 127 ? -8.203 -7.406 -18.484 1 92.38 127 ARG B N 1
ATOM 2208 C CA . ARG B 1 127 ? -7.801 -7.945 -19.781 1 92.38 127 ARG B CA 1
ATOM 2209 C C . ARG B 1 127 ? -7.258 -6.848 -20.688 1 92.38 127 ARG B C 1
ATOM 2211 O O . ARG B 1 127 ? -6.277 -7.055 -21.406 1 92.38 127 ARG B O 1
ATOM 2218 N N . ILE B 1 128 ? -7.875 -5.762 -20.656 1 89.06 128 ILE B N 1
ATOM 2219 C CA . ILE B 1 128 ? -7.422 -4.625 -21.453 1 89.06 128 ILE B CA 1
ATOM 2220 C C . ILE B 1 128 ? -6.004 -4.238 -21.031 1 89.06 128 ILE B C 1
ATOM 2222 O O . ILE B 1 128 ? -5.145 -4.004 -21.891 1 89.06 128 ILE B O 1
ATOM 2226 N N . GLN B 1 129 ? -5.801 -4.207 -19.766 1 88.31 129 GLN B N 1
ATOM 2227 C CA . GLN B 1 129 ? -4.473 -3.863 -19.266 1 88.31 129 GLN B CA 1
ATOM 2228 C C . GLN B 1 129 ? -3.447 -4.93 -19.641 1 88.31 129 GLN B C 1
ATOM 2230 O O . GLN B 1 129 ? -2.305 -4.605 -19.984 1 88.31 129 GLN B O 1
ATOM 2235 N N . GLU B 1 130 ? -3.814 -6.113 -19.531 1 89.38 130 GLU B N 1
ATOM 2236 C CA . GLU B 1 130 ? -2.936 -7.211 -19.938 1 89.38 130 GLU B CA 1
ATOM 2237 C C . GLU B 1 130 ? -2.525 -7.086 -21.391 1 89.38 130 GLU B C 1
ATOM 2239 O O . GLU B 1 130 ? -1.356 -7.281 -21.734 1 89.38 130 GLU B O 1
ATOM 2244 N N . LEU B 1 131 ? -3.457 -6.781 -22.172 1 86.69 131 LEU B N 1
ATOM 2245 C CA . LEU B 1 131 ? -3.201 -6.66 -23.594 1 86.69 131 LEU B CA 1
ATOM 2246 C C . LEU B 1 131 ? -2.275 -5.48 -23.891 1 86.69 131 LEU B C 1
ATOM 2248 O O . LEU B 1 131 ? -1.404 -5.57 -24.75 1 86.69 131 LEU B O 1
ATOM 2252 N N . LYS B 1 132 ? -2.477 -4.457 -23.188 1 82.81 132 LYS B N 1
ATOM 2253 C CA . LYS B 1 132 ? -1.599 -3.297 -23.328 1 82.81 132 LYS B CA 1
ATOM 2254 C C . LYS B 1 132 ? -0.157 -3.656 -22.969 1 82.81 132 LYS B C 1
ATOM 2256 O O . LYS B 1 132 ? 0.778 -3.211 -23.641 1 82.81 132 LYS B O 1
ATOM 2261 N N . LEU B 1 133 ? -0.052 -4.387 -22 1 83.69 133 LEU B N 1
ATOM 2262 C CA . LEU B 1 133 ? 1.278 -4.801 -21.562 1 83.69 133 LEU B CA 1
ATOM 2263 C C . LEU B 1 133 ? 1.926 -5.723 -22.594 1 83.69 133 LEU B C 1
ATOM 2265 O O . LEU B 1 133 ? 3.133 -5.641 -22.828 1 83.69 133 LEU B O 1
ATOM 2269 N N . LEU B 1 134 ? 1.151 -6.562 -23.125 1 81.5 134 LEU B N 1
ATOM 2270 C CA . LEU B 1 134 ? 1.65 -7.492 -24.125 1 81.5 134 LEU B CA 1
ATOM 2271 C C . LEU B 1 134 ? 2.139 -6.742 -25.359 1 81.5 134 LEU B C 1
ATOM 2273 O O . LEU B 1 134 ? 3.18 -7.082 -25.938 1 81.5 134 LEU B O 1
ATOM 2277 N N . HIS B 1 135 ? 1.486 -5.77 -25.734 1 79.38 135 HIS B N 1
ATOM 2278 C CA . HIS B 1 135 ? 1.841 -4.984 -26.906 1 79.38 135 HIS B CA 1
ATOM 2279 C C . HIS B 1 135 ? 3.061 -4.109 -26.641 1 79.38 135 HIS B C 1
ATOM 2281 O O . HIS B 1 135 ? 3.91 -3.934 -27.516 1 79.38 135 HIS B O 1
ATOM 2287 N N . ALA B 1 136 ? 3.078 -3.543 -25.516 1 71.75 136 ALA B N 1
ATOM 2288 C CA . ALA B 1 136 ? 4.223 -2.723 -25.125 1 71.75 136 ALA B CA 1
ATOM 2289 C C . ALA B 1 136 ? 5.5 -3.559 -25.062 1 71.75 136 ALA B C 1
ATOM 2291 O O . ALA B 1 136 ? 6.578 -3.078 -25.422 1 71.75 136 ALA B O 1
ATOM 2292 N N . SER B 1 137 ? 5.422 -4.664 -24.453 1 62.88 137 SER B N 1
ATOM 2293 C CA . SER B 1 137 ? 6.574 -5.555 -24.375 1 62.88 137 SER B CA 1
ATOM 2294 C C . SER B 1 137 ? 7.086 -5.914 -25.766 1 62.88 137 SER B C 1
ATOM 2296 O O . SER B 1 137 ? 8.281 -6.145 -25.953 1 62.88 137 SER B O 1
ATOM 2298 N N . GLU B 1 138 ? 6.254 -6.055 -26.719 1 60 138 GLU B N 1
ATOM 2299 C CA . GLU B 1 138 ? 6.648 -6.348 -28.094 1 60 138 GLU B CA 1
ATOM 2300 C C . GLU B 1 138 ? 7.371 -5.16 -28.719 1 60 138 GLU B C 1
ATOM 2302 O O . GLU B 1 138 ? 8.289 -5.344 -29.531 1 60 138 GLU B O 1
ATOM 2307 N N . SER B 1 139 ? 6.766 -4.16 -28.562 1 50.97 139 SER B N 1
ATOM 2308 C CA . SER B 1 139 ? 7.445 -3.018 -29.156 1 50.97 139 SER B CA 1
ATOM 2309 C C . SER B 1 139 ? 8.703 -2.648 -28.375 1 50.97 139 SER B C 1
ATOM 2311 O O . SER B 1 139 ? 9.711 -2.242 -28.953 1 50.97 139 SER B O 1
ATOM 2313 N N . VAL B 1 140 ? 8.5 -1.92 -27.094 1 42.72 140 VAL B N 1
ATOM 2314 C CA . VAL B 1 140 ? 9.539 -1.318 -26.266 1 42.72 140 VAL B CA 1
ATOM 2315 C C . VAL B 1 140 ? 10.18 -2.385 -25.375 1 42.72 140 VAL B C 1
ATOM 2317 O O . VAL B 1 140 ? 9.477 -3.113 -24.672 1 42.72 140 VAL B O 1
ATOM 2320 N N . ALA B 1 141 ? 11.469 -2.854 -25.516 1 39.81 141 ALA B N 1
ATOM 2321 C CA . ALA B 1 141 ? 12.461 -3.047 -24.469 1 39.81 141 ALA B CA 1
ATOM 2322 C C . ALA B 1 141 ? 12.102 -2.242 -23.219 1 39.81 141 ALA B C 1
ATOM 2324 O O . ALA B 1 141 ? 12.766 -2.355 -22.188 1 39.81 141 ALA B O 1
ATOM 2325 N N . GLU B 1 142 ? 11.234 -1.286 -23.359 1 37.62 142 GLU B N 1
ATOM 2326 C CA . GLU B 1 142 ? 11.188 -0.126 -22.469 1 37.62 142 GLU B CA 1
ATOM 2327 C C . GLU B 1 142 ? 10.477 -0.455 -21.156 1 37.62 142 GLU B C 1
ATOM 2329 O O . GLU B 1 142 ? 10.352 0.403 -20.281 1 37.62 142 GLU B O 1
ATOM 2334 N N . PHE B 1 143 ? 9.469 -1.312 -21.156 1 42.56 143 PHE B N 1
ATOM 2335 C CA . PHE B 1 143 ? 8.961 -1.216 -19.781 1 42.56 143 PHE B CA 1
ATOM 2336 C C . PHE B 1 143 ? 10.102 -1.349 -18.781 1 42.56 143 PHE B C 1
ATOM 2338 O O . PHE B 1 143 ? 10.672 -2.43 -18.625 1 42.56 143 PHE B O 1
ATOM 2345 N N . GLU B 1 144 ? 11.023 -0.485 -18.828 1 43.97 144 GLU B N 1
ATOM 2346 C CA . GLU B 1 144 ? 11.992 -0.222 -17.766 1 43.97 144 GLU B CA 1
ATOM 2347 C C . GLU B 1 144 ? 11.414 -0.563 -16.391 1 43.97 144 GLU B C 1
ATOM 2349 O O . GLU B 1 144 ? 12.016 -0.25 -15.367 1 43.97 144 GLU B O 1
ATOM 2354 N N . PHE B 1 145 ? 10.188 -0.83 -16.406 1 40.66 145 PHE B N 1
ATOM 2355 C CA . PHE B 1 145 ? 9.766 -1.063 -15.031 1 40.66 145 PHE B CA 1
ATOM 2356 C C . PHE B 1 145 ? 10.719 -2.023 -14.328 1 40.66 145 PHE B C 1
ATOM 2358 O O . PHE B 1 145 ? 11.086 -1.806 -13.172 1 40.66 145 PHE B O 1
ATOM 2365 N N . VAL B 1 146 ? 10.797 -3.316 -14.93 1 40.12 146 VAL B N 1
ATOM 2366 C CA . VAL B 1 146 ? 11.328 -4.512 -14.281 1 40.12 146 VAL B CA 1
ATOM 2367 C C . VAL B 1 146 ? 12.852 -4.43 -14.219 1 40.12 146 VAL B C 1
ATOM 2369 O O . VAL B 1 146 ? 13.508 -5.312 -13.656 1 40.12 146 VAL B O 1
ATOM 2372 N N . PHE B 1 147 ? 13.625 -3.816 -15.133 1 37.31 147 PHE B N 1
ATOM 2373 C CA . PHE B 1 147 ? 15.039 -4.188 -15.039 1 37.31 147 PHE B CA 1
ATOM 2374 C C . PHE B 1 147 ? 15.516 -4.117 -13.602 1 37.31 147 PHE B C 1
ATOM 2376 O O . PHE B 1 147 ? 16.625 -4.574 -13.281 1 37.31 147 PHE B O 1
ATOM 2383 N N . LEU B 1 148 ? 15.023 -3.27 -12.883 1 37.28 148 LEU B N 1
ATOM 2384 C CA . LEU B 1 148 ? 15.617 -3.24 -11.547 1 37.28 148 LEU B CA 1
ATOM 2385 C C . LEU B 1 148 ? 15.297 -4.52 -10.781 1 37.28 148 LEU B C 1
ATOM 2387 O O . LEU B 1 148 ? 15.93 -4.816 -9.773 1 37.28 148 LEU B O 1
ATOM 2391 N N . ALA B 1 149 ? 14.203 -5.137 -10.953 1 36.12 149 ALA B N 1
ATOM 2392 C CA . ALA B 1 149 ? 14 -6.328 -10.133 1 36.12 149 ALA B CA 1
ATOM 2393 C C . ALA B 1 149 ? 14.961 -7.441 -10.531 1 36.12 149 ALA B C 1
ATOM 2395 O O . ALA B 1 149 ? 15.109 -8.43 -9.812 1 36.12 149 ALA B O 1
ATOM 2396 N N . GLN B 1 150 ? 15.312 -7.598 -11.742 1 34.19 150 GLN B N 1
ATOM 2397 C CA . GLN B 1 150 ? 16.078 -8.734 -12.25 1 34.19 150 GLN B CA 1
ATOM 2398 C C . GLN B 1 150 ? 17.516 -8.695 -11.758 1 34.19 150 GLN B C 1
ATOM 2400 O O . GLN B 1 150 ? 18.328 -9.531 -12.156 1 34.19 150 GLN B O 1
ATOM 2405 N N . GLU B 1 151 ? 18.047 -7.57 -11.281 1 35.78 151 GLU B N 1
ATOM 2406 C CA . GLU B 1 151 ? 19.438 -7.984 -11.172 1 35.78 151 GLU B CA 1
ATOM 2407 C C . GLU B 1 151 ? 19.594 -9.172 -10.234 1 35.78 151 GLU B C 1
ATOM 2409 O O . GLU B 1 151 ? 19.109 -9.141 -9.094 1 35.78 151 GLU B O 1
ATOM 2414 N N . PRO B 1 152 ? 19.938 -10.383 -10.797 1 32.03 152 PRO B N 1
ATOM 2415 C CA . PRO B 1 152 ? 20.328 -11.586 -10.062 1 32.03 152 PRO B CA 1
ATOM 2416 C C . PRO B 1 152 ? 21.078 -11.273 -8.766 1 32.03 152 PRO B C 1
ATOM 2418 O O . PRO B 1 152 ? 21.75 -10.25 -8.672 1 32.03 152 PRO B O 1
#

Solvent-accessible surface area (backbone atoms only — not comparable to full-atom values): 17690 Å² total; per-residue (Å²): 139,84,80,85,98,75,72,91,74,69,69,92,71,68,81,74,60,78,67,66,60,72,64,69,75,74,74,42,33,41,51,28,32,49,62,51,58,49,71,74,48,34,30,70,80,77,57,40,83,42,42,44,79,41,76,77,45,74,57,30,58,31,39,33,36,35,37,33,33,77,86,47,94,50,67,49,73,51,52,28,41,61,68,49,85,97,38,40,49,59,46,53,29,48,56,51,28,31,49,75,66,73,42,54,70,69,47,48,44,49,38,22,41,43,53,38,34,53,66,52,54,52,71,67,58,45,49,52,52,50,50,51,49,55,52,42,58,70,69,41,89,54,72,60,74,48,65,73,58,59,66,127,140,83,82,76,88,78,73,95,72,74,72,93,72,73,80,76,60,76,65,64,59,72,62,70,72,76,73,42,34,42,53,28,32,50,59,51,59,49,70,75,48,35,30,70,79,78,59,42,84,43,42,44,78,41,77,78,46,73,58,29,56,32,38,33,34,32,38,34,34,78,86,48,94,51,67,48,73,50,53,28,41,61,69,48,85,98,38,42,49,60,45,52,28,48,57,50,28,31,49,75,66,73,42,54,70,70,48,48,44,49,39,23,43,45,53,36,34,55,65,51,56,51,73,67,59,44,49,53,51,51,50,51,49,54,52,42,58,68,70,40,89,54,71,60,72,47,64,72,55,59,67,127

Radius of gyration: 23.6 Å; Cα contacts (8 Å, |Δi|>4): 446; chains: 2; bounding box: 72×67×73 Å